Protein AF-A0A162KH73-F1 (afdb_monomer_lite)

Secondary structure (DSSP, 8-state):
-PPPHHHHHHHHHHHHHHHHHHHHH--BTB-HHHHHHHHHHHHHHHHHHHHHHHHHTTSTTGGG-HHHHHHHHHHHHHHHHHHHHHT---GGGSSGGGTGGGSSSPPPHHHHHHHHHHHHHHHHHHHHHHHHTT--HHHHHHHHHHHHHHHHHHHHHHHHS-HHHHTT-TTTSSS--SS--SHHHHHHHHHHHHHHHHHHHHHHHHHHHHHHHHHHHHHHHHHHTTS-----------------SHHHHHHHHHHHHHHHHHHHHHHHHHHHHTHHHHTSTTTGGGHHHHTHHHHHHHHHHHHHHS-GGG--HHHHHHHHHHHHS-TTTHHHHHHHHHH-HHHHHHHHHHHHHHHTT--

Organism: NCBI:txid1081108

Structure (mmCIF, N/CA/C/O backbone):
data_AF-A0A162KH73-F1
#
_entry.id   AF-A0A162KH73-F1
#
loop_
_atom_site.group_PDB
_atom_site.id
_atom_site.type_symbol
_atom_site.label_atom_id
_atom_site.label_alt_id
_atom_site.label_comp_id
_atom_site.label_asym_id
_atom_site.label_entity_id
_atom_site.label_seq_id
_atom_site.pdbx_PDB_ins_code
_atom_site.Cartn_x
_atom_site.Cartn_y
_atom_site.Cartn_z
_atom_site.occupancy
_atom_site.B_iso_or_equiv
_atom_site.auth_seq_id
_atom_site.auth_comp_id
_atom_site.auth_asym_id
_atom_site.auth_atom_id
_atom_site.pdbx_PDB_model_num
ATOM 1 N N . MET A 1 1 ? 21.980 16.153 -24.763 1.00 44.84 1 MET A N 1
ATOM 2 C CA . MET A 1 1 ? 21.538 14.759 -24.969 1.00 44.84 1 MET A CA 1
ATOM 3 C C . MET A 1 1 ? 20.047 14.748 -24.672 1.00 44.84 1 MET A C 1
ATOM 5 O O . MET A 1 1 ? 19.692 15.047 -23.542 1.00 44.84 1 MET A O 1
ATOM 9 N N . GLN A 1 2 ? 19.183 14.603 -25.681 1.00 50.09 2 GLN A N 1
ATOM 10 C CA . GLN A 1 2 ? 17.737 14.503 -25.444 1.00 50.09 2 GLN A CA 1
ATOM 11 C C . GLN A 1 2 ? 17.485 13.149 -24.772 1.00 50.09 2 GLN A C 1
ATOM 13 O O . GLN A 1 2 ? 17.837 12.123 -25.349 1.00 50.09 2 GLN A O 1
ATOM 18 N N . LEU A 1 3 ? 16.969 13.157 -23.539 1.00 57.84 3 LEU A N 1
ATOM 19 C CA . LEU A 1 3 ? 16.416 11.953 -22.912 1.00 57.84 3 LEU A CA 1
ATOM 20 C C . LEU A 1 3 ? 15.342 11.403 -23.855 1.00 57.84 3 LEU A C 1
ATOM 22 O O . LEU A 1 3 ? 14.548 12.181 -24.387 1.00 57.84 3 LEU A O 1
ATOM 26 N N . GLN A 1 4 ? 15.331 10.091 -24.083 1.00 76.56 4 GLN A N 1
ATOM 27 C CA . GLN A 1 4 ? 14.226 9.476 -24.817 1.00 76.56 4 GLN A CA 1
ATOM 28 C C . GLN A 1 4 ? 12.930 9.717 -24.030 1.00 76.56 4 GLN A C 1
ATOM 30 O O . GLN A 1 4 ? 12.947 9.687 -22.798 1.00 76.56 4 GLN A O 1
ATOM 35 N N . ASP A 1 5 ? 11.805 9.948 -24.714 1.00 76.56 5 ASP A N 1
ATOM 36 C CA . ASP A 1 5 ? 10.538 10.326 -24.064 1.00 76.56 5 ASP A CA 1
ATOM 37 C C . ASP A 1 5 ? 10.119 9.363 -22.939 1.00 76.56 5 ASP A C 1
ATOM 39 O O . ASP A 1 5 ? 9.535 9.794 -21.946 1.00 76.56 5 ASP A O 1
ATOM 43 N N . GLY A 1 6 ? 10.486 8.079 -23.042 1.00 76.31 6 GLY A N 1
ATOM 44 C CA . GLY A 1 6 ? 10.260 7.081 -21.994 1.00 76.31 6 GLY A CA 1
ATOM 45 C C . GLY A 1 6 ? 11.022 7.341 -20.692 1.00 76.31 6 GLY A C 1
ATOM 46 O O . GLY A 1 6 ? 10.451 7.187 -19.615 1.00 76.31 6 GLY A O 1
ATOM 47 N N . GLU A 1 7 ? 12.278 7.785 -20.759 1.00 79.38 7 GLU A N 1
ATOM 48 C CA . GLU A 1 7 ? 13.063 8.127 -19.567 1.00 79.38 7 GLU A CA 1
ATOM 49 C C . GLU A 1 7 ? 12.520 9.398 -18.907 1.00 79.38 7 GLU A C 1
ATOM 51 O O . GLU A 1 7 ? 12.395 9.457 -17.685 1.00 79.38 7 GLU A O 1
ATOM 56 N N . ALA A 1 8 ? 12.127 10.398 -19.702 1.00 80.62 8 ALA A N 1
ATOM 57 C CA . ALA A 1 8 ? 11.527 11.630 -19.190 1.00 80.62 8 ALA A CA 1
ATOM 58 C C . ALA A 1 8 ? 10.177 11.375 -18.495 1.00 80.62 8 ALA A C 1
ATOM 60 O O . ALA A 1 8 ? 9.900 11.948 -17.432 1.00 80.62 8 ALA A O 1
ATOM 61 N N . ALA A 1 9 ? 9.355 10.485 -19.062 1.00 81.00 9 ALA A N 1
ATOM 62 C CA . ALA A 1 9 ? 8.102 10.046 -18.457 1.00 81.00 9 ALA A CA 1
ATOM 63 C C . ALA A 1 9 ? 8.352 9.338 -17.114 1.00 81.00 9 ALA A C 1
ATOM 65 O O . ALA A 1 9 ? 7.721 9.680 -16.109 1.00 81.00 9 ALA A O 1
ATOM 66 N N . LEU A 1 10 ? 9.336 8.433 -17.087 1.00 78.56 10 LEU A N 1
ATOM 67 C CA . LEU A 1 10 ? 9.719 7.659 -15.909 1.00 78.56 10 LEU A CA 1
ATOM 68 C C . LEU A 1 10 ? 10.222 8.562 -14.779 1.00 78.56 10 LEU A C 1
ATOM 70 O O . LEU A 1 10 ? 9.771 8.451 -13.641 1.00 78.56 10 LEU A O 1
ATOM 74 N N . CYS A 1 11 ? 11.108 9.504 -15.100 1.00 80.94 11 CYS A N 1
ATOM 75 C CA . CYS A 1 11 ? 11.597 10.492 -14.143 1.00 80.94 11 CYS A CA 1
ATOM 76 C C . CYS A 1 11 ? 10.437 11.295 -13.548 1.00 80.94 11 CYS A C 1
ATOM 78 O O . CYS A 1 11 ? 10.332 11.433 -12.332 1.00 80.94 11 CYS A O 1
ATOM 80 N N . SER A 1 12 ? 9.532 11.786 -14.400 1.00 83.12 12 SER A N 1
ATOM 81 C CA . SER A 1 12 ? 8.411 12.624 -13.967 1.00 83.12 12 SER A CA 1
ATOM 82 C C . SER A 1 12 ? 7.498 11.893 -12.978 1.00 83.12 12 SER A C 1
ATOM 84 O O . SER A 1 12 ? 7.152 12.458 -11.942 1.00 83.12 12 SER A O 1
ATOM 86 N N . ILE A 1 13 ? 7.146 10.628 -13.239 1.00 84.38 13 ILE A N 1
ATOM 87 C CA . ILE A 1 13 ? 6.254 9.882 -12.339 1.00 84.38 13 ILE A CA 1
ATOM 88 C C . ILE A 1 13 ? 6.928 9.499 -11.016 1.00 84.38 13 ILE A C 1
ATOM 90 O O . ILE A 1 13 ? 6.285 9.539 -9.969 1.00 84.38 13 ILE A O 1
ATOM 94 N N . VAL A 1 14 ? 8.224 9.184 -11.030 1.00 79.75 14 VAL A N 1
ATOM 95 C CA . VAL A 1 14 ? 8.987 8.894 -9.803 1.00 79.75 14 VAL A CA 1
ATOM 96 C C . VAL A 1 14 ? 9.049 10.130 -8.914 1.00 79.75 14 VAL A C 1
ATOM 98 O O . VAL A 1 14 ? 8.807 10.039 -7.710 1.00 79.75 14 VAL A O 1
ATOM 101 N N . LEU A 1 15 ? 9.333 11.290 -9.506 1.00 81.19 15 LEU A N 1
ATOM 102 C CA . LEU A 1 15 ? 9.353 12.553 -8.777 1.00 81.19 15 LEU A CA 1
ATOM 103 C C . LEU A 1 15 ? 7.964 12.872 -8.205 1.00 81.19 15 LEU A C 1
ATOM 105 O O . LEU A 1 15 ? 7.873 13.285 -7.052 1.00 81.19 15 LEU A O 1
ATOM 109 N N . ALA A 1 16 ? 6.890 12.624 -8.967 1.00 81.94 16 ALA A N 1
ATOM 110 C CA . ALA A 1 16 ? 5.518 12.811 -8.490 1.00 81.94 16 ALA A CA 1
ATOM 111 C C . ALA A 1 16 ? 5.207 11.916 -7.279 1.00 81.94 16 ALA A C 1
ATOM 113 O O . ALA A 1 16 ? 4.639 12.380 -6.292 1.00 81.94 16 ALA A O 1
ATOM 114 N N . LEU A 1 17 ? 5.607 10.641 -7.327 1.00 78.75 17 LEU A N 1
ATOM 115 C CA . LEU A 1 17 ? 5.465 9.705 -6.207 1.00 78.75 17 LEU A CA 1
ATOM 116 C C . LEU A 1 17 ? 6.189 10.214 -4.954 1.00 78.75 17 LEU A C 1
ATOM 118 O O . LEU A 1 17 ? 5.603 10.218 -3.871 1.00 78.75 17 LEU A O 1
ATOM 122 N N . GLY A 1 18 ? 7.429 10.684 -5.107 1.00 76.19 18 GLY A N 1
ATOM 123 C CA . GLY A 1 18 ? 8.222 11.237 -4.009 1.00 76.19 18 GLY A CA 1
ATOM 124 C C . GLY A 1 18 ? 7.584 12.478 -3.379 1.00 76.19 18 GLY A C 1
ATOM 125 O O . GLY A 1 18 ? 7.353 12.503 -2.169 1.00 76.19 18 GLY A O 1
ATOM 126 N N . SER A 1 19 ? 7.237 13.483 -4.189 1.00 77.56 19 SER A N 1
ATOM 127 C CA . SER A 1 19 ? 6.653 14.737 -3.691 1.00 77.56 19 SER A CA 1
ATOM 128 C C . SER A 1 19 ? 5.250 14.544 -3.109 1.00 77.56 19 SER A C 1
ATOM 130 O O . SER A 1 19 ? 4.890 15.184 -2.118 1.00 77.56 19 SER A O 1
ATOM 132 N N . GLY A 1 20 ? 4.452 13.650 -3.703 1.00 76.69 20 GLY A N 1
ATOM 133 C CA . GLY A 1 20 ? 3.087 13.370 -3.257 1.00 76.69 20 GLY A CA 1
ATOM 134 C C . GLY A 1 20 ? 3.079 12.697 -1.896 1.00 76.69 20 GLY A C 1
ATOM 135 O O . GLY A 1 20 ? 2.292 13.056 -1.017 1.00 76.69 20 GLY A O 1
ATOM 136 N N . PHE A 1 21 ? 4.016 11.771 -1.704 1.00 72.88 21 PHE A N 1
ATOM 137 C CA . PHE A 1 21 ? 4.248 11.152 -0.416 1.00 72.88 21 PHE A CA 1
ATOM 138 C C . PHE A 1 21 ? 4.692 12.167 0.639 1.00 72.88 21 PHE A C 1
ATOM 140 O O . PHE A 1 21 ? 4.096 12.240 1.712 1.00 72.88 21 PHE A O 1
ATOM 147 N N . GLU A 1 22 ? 5.687 12.998 0.330 1.00 74.06 22 GLU A N 1
ATOM 148 C CA . GLU A 1 22 ? 6.184 13.998 1.275 1.00 74.06 22 GLU A CA 1
ATOM 149 C C . GLU A 1 22 ? 5.074 14.962 1.718 1.00 74.06 22 GLU A C 1
ATOM 151 O O . GLU A 1 22 ? 4.917 15.238 2.909 1.00 74.06 22 GLU A O 1
ATOM 156 N N . ALA A 1 23 ? 4.218 15.386 0.784 1.00 76.31 23 ALA A N 1
ATOM 157 C CA . ALA A 1 23 ? 3.054 16.213 1.084 1.00 76.31 23 ALA A CA 1
ATOM 158 C C . ALA A 1 23 ? 2.033 15.526 2.011 1.00 76.31 23 ALA A C 1
ATOM 160 O O . ALA A 1 23 ? 1.340 16.209 2.778 1.00 76.31 23 ALA A O 1
ATOM 161 N N . ALA A 1 24 ? 1.903 14.199 1.918 1.00 69.44 24 ALA A N 1
ATOM 162 C CA . ALA A 1 24 ? 1.014 13.392 2.752 1.00 69.44 24 ALA A CA 1
ATOM 163 C C . ALA A 1 24 ? 1.613 13.103 4.138 1.00 69.44 24 ALA A C 1
ATOM 165 O O . ALA A 1 24 ? 0.871 12.998 5.112 1.00 69.44 24 ALA A O 1
ATOM 166 N N . SER A 1 25 ? 2.941 13.012 4.239 1.00 65.31 25 SER A N 1
ATOM 167 C CA . SER A 1 25 ? 3.672 12.701 5.475 1.00 65.31 25 SER A CA 1
ATOM 168 C C . SER A 1 25 ? 4.184 13.919 6.248 1.00 65.31 25 SER A C 1
ATOM 170 O O . SER A 1 25 ? 4.808 13.751 7.297 1.00 65.31 25 SER A O 1
ATOM 172 N N . CYS A 1 26 ? 3.932 15.141 5.769 1.00 68.06 26 CYS A N 1
ATOM 173 C CA . CYS A 1 26 ? 4.295 16.368 6.476 1.00 68.06 26 CYS A CA 1
ATOM 174 C C . CYS A 1 26 ? 3.797 16.355 7.930 1.00 68.06 26 CYS A C 1
ATOM 176 O O . CYS A 1 26 ? 2.604 16.202 8.203 1.00 68.06 26 CYS A O 1
ATOM 178 N N . LYS A 1 27 ? 4.732 16.548 8.868 1.00 66.81 27 LYS A N 1
ATOM 179 C CA . LYS A 1 27 ? 4.443 16.622 10.304 1.00 66.81 27 LYS A CA 1
ATOM 180 C C . LYS A 1 27 ? 3.540 17.824 10.622 1.00 66.81 27 LYS A C 1
ATOM 182 O O . LYS A 1 27 ? 3.635 18.851 9.941 1.00 66.81 27 LYS A O 1
ATOM 187 N N . PRO A 1 28 ? 2.732 17.756 11.697 1.00 48.84 28 PRO A N 1
ATOM 188 C CA . PRO A 1 28 ? 2.064 18.938 12.234 1.00 48.84 28 PRO A CA 1
ATOM 189 C C . PRO A 1 28 ? 3.124 19.990 12.600 1.00 48.84 28 PRO A C 1
ATOM 191 O O . PRO A 1 28 ? 3.936 19.770 13.495 1.00 48.84 28 PRO A O 1
ATOM 194 N N . GLY A 1 29 ? 3.165 21.096 11.850 1.00 66.62 29 GLY A N 1
ATOM 195 C CA . GLY A 1 29 ? 4.168 22.161 11.989 1.00 66.62 29 GLY A CA 1
ATOM 196 C C . GLY A 1 29 ? 4.771 22.655 10.669 1.00 66.62 29 GLY A C 1
ATOM 197 O O . GLY A 1 29 ? 5.284 23.769 10.631 1.00 66.62 29 GLY A O 1
ATOM 198 N N . VAL A 1 30 ? 4.670 21.878 9.582 1.00 73.00 30 VAL A N 1
ATOM 199 C CA . VAL A 1 30 ? 5.022 22.355 8.230 1.00 73.00 30 VAL A CA 1
ATOM 200 C C . VAL A 1 30 ? 4.042 23.450 7.810 1.00 73.00 30 VAL A C 1
ATOM 202 O O . VAL A 1 30 ? 2.839 23.351 8.081 1.00 73.00 30 VAL A O 1
ATOM 205 N N . SER A 1 31 ? 4.536 24.509 7.164 1.00 81.44 31 SER A N 1
ATOM 206 C CA . SER A 1 31 ? 3.663 25.607 6.762 1.00 81.44 31 SER A CA 1
ATOM 207 C C . SER A 1 31 ? 2.626 25.112 5.749 1.00 81.44 31 SER A C 1
ATOM 209 O O . SER A 1 31 ? 2.918 24.337 4.835 1.00 81.44 31 SER A O 1
ATOM 211 N N . SER A 1 32 ? 1.383 25.588 5.868 1.00 83.50 32 SER A N 1
ATOM 212 C CA . SER A 1 32 ? 0.328 25.228 4.907 1.00 83.50 32 SER A CA 1
ATOM 213 C C . SER A 1 32 ? 0.690 25.590 3.455 1.00 83.50 32 SER A C 1
ATOM 215 O O . SER A 1 32 ? 0.137 25.010 2.522 1.00 83.50 32 SER A O 1
ATOM 217 N N . ALA A 1 33 ? 1.627 26.525 3.259 1.00 84.62 33 ALA A N 1
ATOM 218 C CA . ALA A 1 33 ? 2.147 26.927 1.959 1.00 84.62 33 ALA A CA 1
ATOM 219 C C . ALA A 1 33 ? 3.080 25.869 1.345 1.00 84.62 33 ALA A C 1
ATOM 221 O O . ALA A 1 33 ? 2.877 25.500 0.190 1.00 84.62 33 ALA A O 1
ATOM 222 N N . GLU A 1 34 ? 4.035 25.329 2.106 1.00 80.31 34 GLU A N 1
ATOM 223 C CA . GLU A 1 34 ? 4.943 24.265 1.639 1.00 80.31 34 GLU A CA 1
ATOM 224 C C . GLU A 1 34 ? 4.167 23.002 1.261 1.00 80.31 34 GLU A C 1
ATOM 226 O O . GLU A 1 34 ? 4.365 22.440 0.185 1.00 80.31 34 GLU A O 1
ATOM 231 N N . GLN A 1 35 ? 3.188 22.609 2.082 1.00 78.75 35 GLN A N 1
ATOM 232 C CA . GLN A 1 35 ? 2.348 21.453 1.771 1.00 78.75 35 GLN A CA 1
ATOM 233 C C . GLN A 1 35 ? 1.526 21.662 0.486 1.00 78.75 35 GLN A C 1
ATOM 235 O O . GLN A 1 35 ? 1.317 20.724 -0.286 1.00 78.75 35 GLN A O 1
ATOM 240 N N . ARG A 1 36 ? 1.046 22.888 0.228 1.00 82.00 36 ARG A N 1
ATOM 241 C CA . ARG A 1 36 ? 0.364 23.227 -1.034 1.00 82.00 36 ARG A CA 1
ATOM 242 C C . ARG A 1 36 ? 1.324 23.175 -2.218 1.00 82.00 36 ARG A C 1
ATOM 244 O O . ARG A 1 36 ? 0.933 22.668 -3.266 1.00 82.00 36 ARG A O 1
ATOM 251 N N . LEU A 1 37 ? 2.554 23.659 -2.052 1.00 84.50 37 LEU A N 1
ATOM 252 C CA . LEU A 1 37 ? 3.571 23.638 -3.100 1.00 84.50 37 LEU A CA 1
ATOM 253 C C . LEU A 1 37 ? 3.922 22.201 -3.504 1.00 84.50 37 LEU A C 1
ATOM 255 O O . LEU A 1 37 ? 3.855 21.881 -4.688 1.00 84.50 37 LEU A O 1
ATOM 259 N N . LEU A 1 38 ? 4.177 21.317 -2.533 1.00 80.19 38 LEU A N 1
ATOM 260 C CA . LEU A 1 38 ? 4.459 19.901 -2.798 1.00 80.19 38 LEU A CA 1
ATOM 261 C C . LEU A 1 38 ? 3.289 19.205 -3.511 1.00 80.19 38 LEU A C 1
ATOM 263 O O . LEU A 1 38 ? 3.498 18.434 -4.450 1.00 80.19 38 LEU A O 1
ATOM 267 N N . LYS A 1 39 ? 2.039 19.514 -3.137 1.00 82.06 39 LYS A N 1
ATOM 268 C CA . LYS A 1 39 ? 0.848 19.000 -3.840 1.00 82.06 39 LYS A CA 1
ATOM 269 C C . LYS A 1 39 ? 0.778 19.483 -5.288 1.00 82.06 39 LYS A C 1
ATOM 271 O O . LYS A 1 39 ? 0.516 18.682 -6.182 1.00 82.06 39 LYS A O 1
ATOM 276 N N . LEU A 1 40 ? 1.017 20.770 -5.536 1.00 83.50 40 LEU A N 1
ATOM 277 C CA . LEU A 1 40 ? 1.014 21.327 -6.893 1.00 83.50 40 LEU A CA 1
ATOM 278 C C . LEU A 1 40 ? 2.134 20.733 -7.751 1.00 83.50 40 LEU A C 1
ATOM 280 O O . LEU A 1 40 ? 1.888 20.362 -8.897 1.00 83.50 40 LEU A O 1
ATOM 284 N N . GLN A 1 41 ? 3.332 20.586 -7.184 1.00 85.81 41 GLN A N 1
ATOM 285 C CA . GLN A 1 41 ? 4.469 19.951 -7.845 1.00 85.81 41 GLN A CA 1
ATOM 286 C C . GLN A 1 41 ? 4.153 18.500 -8.220 1.00 85.81 41 GLN A C 1
ATOM 288 O O . GLN A 1 41 ? 4.370 18.103 -9.362 1.00 85.81 41 GLN A O 1
ATOM 293 N N . THR A 1 42 ? 3.555 17.745 -7.297 1.00 83.94 42 THR A N 1
ATOM 294 C CA . THR A 1 42 ? 3.096 16.369 -7.533 1.00 83.94 42 THR A CA 1
ATOM 295 C C . THR A 1 42 ? 2.139 16.289 -8.717 1.00 83.94 42 THR A C 1
ATOM 297 O O . THR A 1 42 ? 2.339 15.491 -9.629 1.00 83.94 42 THR A O 1
ATOM 300 N N . ILE A 1 43 ? 1.111 17.144 -8.727 1.00 86.31 43 ILE A N 1
ATOM 301 C CA . ILE A 1 43 ? 0.109 17.183 -9.796 1.00 86.31 43 ILE A CA 1
ATOM 302 C C . ILE A 1 43 ? 0.770 17.525 -11.135 1.00 86.31 43 ILE A C 1
ATOM 304 O O . ILE A 1 43 ? 0.499 16.872 -12.140 1.00 86.31 43 ILE A O 1
ATOM 308 N N . TRP A 1 44 ? 1.653 18.523 -11.161 1.00 89.69 44 TRP A N 1
ATOM 309 C CA . TRP A 1 44 ? 2.348 18.927 -12.380 1.00 89.69 44 TRP A CA 1
ATOM 310 C C . TRP A 1 44 ? 3.240 17.811 -12.942 1.00 89.69 44 TRP A C 1
ATOM 312 O O . TRP A 1 44 ? 3.164 17.509 -14.133 1.00 89.69 44 TRP A O 1
ATOM 322 N N . LEU A 1 45 ? 4.031 17.155 -12.088 1.00 87.94 45 LEU A N 1
ATOM 323 C CA . LEU A 1 45 ? 4.886 16.026 -12.466 1.00 87.94 45 LEU A CA 1
ATOM 324 C C . LEU A 1 45 ? 4.066 14.834 -12.975 1.00 87.94 45 LEU A C 1
ATOM 326 O O . LEU A 1 45 ? 4.422 14.222 -13.983 1.00 87.94 45 LEU A O 1
ATOM 330 N N . TYR A 1 46 ? 2.932 14.555 -12.332 1.00 89.00 46 TYR A N 1
ATOM 331 C CA . TYR A 1 46 ? 1.986 13.540 -12.779 1.00 89.00 46 TYR A CA 1
ATOM 332 C C . TYR A 1 46 ? 1.452 13.847 -14.186 1.00 89.00 46 TYR A C 1
ATOM 334 O O . TYR A 1 46 ? 1.587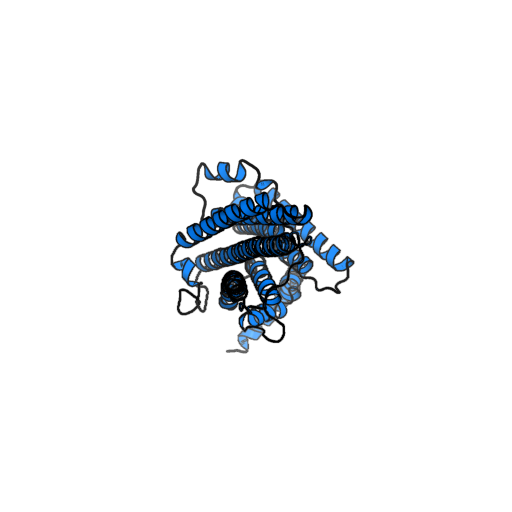 13.029 -15.096 1.00 89.00 46 TYR A O 1
ATOM 342 N N . TYR A 1 47 ? 0.923 15.057 -14.407 1.00 90.69 47 TYR A N 1
ATOM 343 C CA . TYR A 1 47 ? 0.447 15.484 -15.728 1.00 90.69 47 TYR A CA 1
ATOM 344 C C . TYR A 1 47 ? 1.543 15.416 -16.791 1.00 90.69 47 TYR A C 1
ATOM 346 O O . TYR A 1 47 ? 1.272 15.022 -17.926 1.00 90.69 47 TYR A O 1
ATOM 354 N N . ARG A 1 48 ? 2.780 15.766 -16.430 1.00 90.38 48 ARG A N 1
ATOM 355 C CA . ARG A 1 48 ? 3.933 15.670 -17.325 1.00 90.38 48 ARG A CA 1
ATOM 356 C C . ARG A 1 48 ? 4.219 14.223 -17.730 1.00 90.38 48 ARG A C 1
ATOM 358 O O . ARG A 1 48 ? 4.412 13.967 -18.917 1.00 90.38 48 ARG A O 1
ATOM 365 N N . ALA A 1 49 ? 4.180 13.274 -16.793 1.00 89.31 49 ALA A N 1
ATOM 366 C CA . ALA A 1 49 ? 4.338 11.851 -17.100 1.00 89.31 49 ALA A CA 1
ATOM 367 C C . ALA A 1 49 ? 3.249 11.350 -18.065 1.00 89.31 49 ALA A C 1
ATOM 369 O O . ALA A 1 49 ? 3.562 10.724 -19.078 1.00 89.31 49 ALA A O 1
ATOM 370 N N . ILE A 1 50 ? 1.980 11.694 -17.809 1.00 91.19 50 ILE A N 1
ATOM 371 C CA . ILE A 1 50 ? 0.852 11.352 -18.692 1.00 91.19 50 ILE A CA 1
ATOM 372 C C . ILE A 1 50 ? 1.017 11.971 -20.083 1.00 91.19 50 ILE A C 1
ATOM 374 O O . ILE A 1 50 ? 0.719 11.330 -21.091 1.00 91.19 50 ILE A O 1
ATOM 378 N N . TRP A 1 51 ? 1.508 13.209 -20.162 1.00 92.19 51 TRP A N 1
ATOM 379 C CA . TRP A 1 51 ? 1.764 13.872 -21.436 1.00 92.19 51 TRP A CA 1
ATOM 380 C C . TRP A 1 51 ? 2.822 13.128 -22.261 1.00 92.19 51 TRP A C 1
ATOM 382 O O . TRP A 1 51 ? 2.586 12.870 -23.441 1.00 92.19 51 TRP A O 1
ATOM 392 N N . HIS A 1 52 ? 3.930 12.708 -21.640 1.00 88.12 52 HIS A N 1
ATOM 393 C CA . HIS A 1 52 ? 4.954 11.906 -22.317 1.00 88.12 52 HIS A CA 1
ATOM 394 C C . HIS A 1 52 ? 4.422 10.528 -22.746 1.00 88.12 52 HIS A C 1
ATOM 396 O O . HIS A 1 52 ? 4.689 10.100 -23.866 1.00 88.12 52 HIS A O 1
ATOM 402 N N . LEU A 1 53 ? 3.608 9.862 -21.915 1.00 88.62 53 LEU A N 1
ATOM 403 C CA . LEU A 1 53 ? 2.941 8.608 -22.293 1.00 88.62 53 LEU A CA 1
ATOM 404 C C . LEU A 1 53 ? 2.022 8.792 -23.509 1.00 88.62 53 LEU A C 1
ATOM 406 O O . LEU A 1 53 ? 2.047 7.985 -24.438 1.00 88.62 53 LEU A O 1
ATOM 410 N N . LYS A 1 54 ? 1.232 9.871 -23.529 1.00 92.38 54 LYS A N 1
ATOM 411 C CA . LYS A 1 54 ? 0.354 10.209 -24.656 1.00 92.38 54 LYS A CA 1
ATOM 412 C C . LYS A 1 54 ? 1.148 10.451 -25.937 1.00 92.38 54 LYS A C 1
ATOM 414 O O . LYS A 1 54 ? 0.685 10.065 -27.009 1.00 92.38 54 LYS A O 1
ATOM 419 N N . ASP A 1 55 ? 2.289 11.128 -25.849 1.00 89.81 55 ASP A N 1
ATOM 420 C CA . ASP A 1 55 ? 3.112 11.403 -27.024 1.00 89.81 55 ASP A CA 1
ATOM 421 C C . ASP A 1 55 ? 3.785 10.130 -27.550 1.00 89.81 55 ASP A C 1
ATOM 423 O O . ASP A 1 55 ? 3.665 9.820 -28.736 1.00 89.81 55 ASP A O 1
ATOM 427 N N . ALA A 1 56 ? 4.347 9.315 -26.654 1.00 88.12 56 ALA A N 1
ATOM 428 C CA . ALA A 1 56 ? 4.910 8.012 -26.992 1.00 88.12 56 ALA A CA 1
ATOM 429 C C . ALA A 1 56 ? 3.879 7.066 -27.628 1.00 88.12 56 ALA A C 1
ATOM 431 O O . ALA A 1 56 ? 4.210 6.334 -28.559 1.00 88.12 56 ALA A O 1
ATOM 432 N N . ALA A 1 57 ? 2.613 7.122 -27.200 1.00 87.44 57 ALA A N 1
ATOM 433 C CA . ALA A 1 57 ? 1.538 6.313 -27.771 1.00 87.44 57 ALA A CA 1
ATOM 434 C C . ALA A 1 57 ? 1.232 6.619 -29.248 1.00 87.44 57 ALA A C 1
ATOM 436 O O . ALA A 1 57 ? 0.643 5.785 -29.933 1.00 87.44 57 ALA A O 1
ATOM 437 N N . LYS A 1 58 ? 1.657 7.776 -29.774 1.00 91.06 58 LYS A N 1
ATOM 438 C CA . LYS A 1 58 ? 1.550 8.088 -31.212 1.00 91.06 58 LYS A CA 1
ATOM 439 C C . LYS A 1 58 ? 2.562 7.310 -32.060 1.00 91.06 58 LYS A C 1
ATOM 441 O O . LYS A 1 58 ? 2.407 7.243 -33.277 1.00 91.06 58 LYS A O 1
ATOM 446 N N . SER A 1 59 ? 3.580 6.732 -31.427 1.00 90.38 59 SER A N 1
ATOM 447 C CA . SER A 1 59 ? 4.707 6.063 -32.069 1.00 90.38 59 SER A CA 1
ATOM 448 C C . SER A 1 59 ? 4.738 4.582 -31.670 1.00 90.38 59 SER A C 1
ATOM 450 O O . SER A 1 59 ? 5.219 4.252 -30.587 1.00 90.38 59 SER A O 1
ATOM 452 N N . PRO A 1 60 ? 4.300 3.647 -32.537 1.00 86.25 60 PRO A N 1
ATOM 453 C CA . PRO A 1 60 ? 4.187 2.225 -32.187 1.00 86.25 60 PRO A CA 1
ATOM 454 C C . PRO A 1 60 ? 5.487 1.580 -31.686 1.00 86.25 60 PRO A C 1
ATOM 456 O O . PRO A 1 60 ? 5.450 0.700 -30.833 1.00 86.25 60 PRO A O 1
ATOM 459 N N . HIS A 1 61 ? 6.642 2.039 -32.178 1.00 85.00 61 HIS A N 1
ATOM 460 C CA . HIS A 1 61 ? 7.953 1.554 -31.737 1.00 85.00 61 HIS A CA 1
ATOM 461 C C . HIS A 1 61 ? 8.315 2.012 -30.312 1.00 85.00 61 HIS A C 1
ATOM 463 O O . HIS A 1 61 ? 9.033 1.308 -29.610 1.00 85.00 61 HIS A O 1
ATOM 469 N N . MET A 1 62 ? 7.798 3.161 -29.862 1.00 79.44 62 MET A N 1
ATOM 470 C CA . MET A 1 62 ? 8.051 3.697 -28.519 1.00 79.44 62 MET A CA 1
ATOM 471 C C . MET A 1 62 ? 7.227 2.986 -27.447 1.00 79.44 62 MET A C 1
ATOM 473 O O . MET A 1 62 ? 7.657 2.910 -26.301 1.00 79.44 62 MET A O 1
ATOM 477 N N . LEU A 1 63 ? 6.073 2.419 -27.811 1.00 78.62 63 LEU A N 1
ATOM 478 C CA . LEU A 1 63 ? 5.235 1.637 -26.894 1.00 78.62 63 LEU A CA 1
ATOM 479 C C . LEU A 1 63 ? 5.930 0.372 -26.373 1.00 78.62 63 LEU A C 1
ATOM 481 O O . LEU A 1 63 ? 5.552 -0.140 -25.324 1.00 78.62 63 LEU A O 1
ATOM 485 N N . GLN A 1 64 ? 6.946 -0.114 -27.088 1.00 80.56 64 GLN A N 1
ATOM 486 C CA . GLN A 1 64 ? 7.758 -1.260 -26.680 1.00 80.56 64 GLN A CA 1
ATOM 487 C C . GLN A 1 64 ? 8.981 -0.856 -25.844 1.00 80.56 64 GLN A C 1
ATOM 489 O O . GLN A 1 64 ? 9.739 -1.722 -25.425 1.00 80.56 64 GLN A O 1
ATOM 494 N N . SER A 1 65 ? 9.194 0.443 -25.601 1.00 82.94 65 SER A N 1
ATOM 495 C CA . SER A 1 65 ? 10.275 0.902 -24.732 1.00 82.94 65 SER A CA 1
ATOM 496 C C . SER A 1 65 ? 9.984 0.524 -23.280 1.00 82.94 65 SER A C 1
ATOM 498 O O . SER A 1 65 ? 8.931 0.879 -22.738 1.00 82.94 65 SER A O 1
ATOM 500 N N . ASP A 1 66 ? 10.957 -0.109 -22.623 1.00 75.88 66 ASP A N 1
ATOM 501 C CA . ASP A 1 66 ? 10.891 -0.463 -21.200 1.00 75.88 66 ASP A CA 1
ATOM 502 C C . ASP A 1 66 ? 10.541 0.746 -20.318 1.00 75.88 66 ASP A C 1
ATOM 504 O O . ASP A 1 66 ? 9.786 0.620 -19.354 1.00 75.88 66 ASP A O 1
ATOM 508 N N . GLY A 1 67 ? 11.010 1.947 -20.685 1.00 77.50 67 GLY A N 1
ATOM 509 C CA . GLY A 1 67 ? 10.705 3.187 -19.967 1.00 77.50 67 GLY A CA 1
ATOM 510 C C . GLY A 1 67 ? 9.218 3.555 -19.998 1.00 77.50 67 GLY A C 1
ATOM 511 O O . GLY A 1 67 ? 8.663 3.973 -18.981 1.00 77.50 67 GLY A O 1
ATOM 512 N N . ILE A 1 68 ? 8.537 3.351 -21.130 1.00 80.19 68 ILE A N 1
ATOM 513 C CA . ILE A 1 68 ? 7.098 3.624 -21.271 1.00 80.19 68 ILE A CA 1
ATOM 514 C C . ILE A 1 68 ? 6.271 2.594 -20.504 1.00 80.19 68 ILE A C 1
ATOM 516 O O . ILE A 1 68 ? 5.322 2.965 -19.805 1.00 80.19 68 ILE A O 1
ATOM 520 N N . LEU A 1 69 ? 6.657 1.318 -20.565 1.00 76.75 69 LEU A N 1
ATOM 521 C CA . LEU A 1 69 ? 5.997 0.266 -19.797 1.00 76.75 69 LEU A CA 1
ATOM 522 C C . LEU A 1 69 ? 6.159 0.502 -18.288 1.00 76.75 69 LEU A C 1
ATOM 524 O O . LEU A 1 69 ? 5.165 0.497 -17.557 1.00 76.75 69 LEU A O 1
ATOM 528 N N . ALA A 1 70 ? 7.382 0.789 -17.831 1.00 75.31 70 ALA A N 1
ATOM 529 C CA . ALA A 1 70 ? 7.678 1.111 -16.438 1.00 75.31 70 ALA A CA 1
ATOM 530 C C . ALA A 1 70 ? 6.894 2.341 -15.963 1.00 75.31 70 ALA A C 1
ATOM 532 O O . ALA A 1 70 ? 6.250 2.293 -14.914 1.00 75.31 70 ALA A O 1
ATOM 533 N N . THR A 1 71 ? 6.867 3.412 -16.762 1.00 80.81 71 THR A N 1
ATOM 534 C CA . THR A 1 71 ? 6.094 4.623 -16.449 1.00 80.81 71 THR A CA 1
ATOM 535 C C . THR A 1 71 ? 4.608 4.316 -16.329 1.00 80.81 71 THR A C 1
ATOM 537 O O . THR A 1 71 ? 3.985 4.712 -15.350 1.00 80.81 71 THR A O 1
ATOM 540 N N . THR A 1 72 ? 4.035 3.576 -17.280 1.00 82.75 72 THR A N 1
ATOM 541 C CA . THR A 1 72 ? 2.614 3.197 -17.251 1.00 82.75 72 THR A CA 1
ATOM 542 C C . THR A 1 72 ? 2.288 2.416 -15.981 1.00 82.75 72 THR A C 1
ATOM 544 O O . THR A 1 72 ? 1.286 2.683 -15.316 1.00 82.75 72 THR A O 1
ATOM 547 N N . LYS A 1 73 ? 3.164 1.482 -15.586 1.00 77.81 73 LYS A N 1
ATOM 548 C CA . LYS A 1 73 ? 2.990 0.737 -14.339 1.00 77.81 73 LYS A CA 1
ATOM 549 C C . LYS A 1 73 ? 3.128 1.640 -13.107 1.00 77.81 73 LYS A C 1
ATOM 551 O O . LYS A 1 73 ? 2.337 1.478 -12.187 1.00 77.81 73 LYS A O 1
ATOM 556 N N . LEU A 1 74 ? 4.065 2.587 -13.075 1.00 79.12 74 LEU A N 1
ATOM 557 C CA . LEU A 1 74 ? 4.216 3.529 -11.957 1.00 79.12 74 LEU A CA 1
ATOM 558 C C . LEU A 1 74 ? 3.061 4.526 -11.854 1.00 79.12 74 LEU A C 1
ATOM 560 O O . LEU A 1 74 ? 2.672 4.869 -10.743 1.00 79.12 74 LEU A O 1
ATOM 564 N N . VAL A 1 75 ? 2.481 4.947 -12.978 1.00 84.31 75 VAL A N 1
ATOM 565 C CA . VAL A 1 75 ? 1.251 5.752 -13.013 1.00 84.31 75 VAL A CA 1
ATOM 566 C C . VAL A 1 75 ? 0.107 4.976 -12.370 1.00 84.31 75 VAL A C 1
ATOM 568 O O . VAL A 1 75 ? -0.512 5.479 -11.439 1.00 84.31 75 VAL A O 1
ATOM 571 N N . GLN A 1 76 ? -0.109 3.724 -12.785 1.00 82.12 76 GLN A N 1
ATOM 572 C CA . GLN A 1 76 ? -1.135 2.853 -12.204 1.00 82.12 76 GLN A CA 1
ATOM 573 C C . GLN A 1 76 ? -0.938 2.671 -10.689 1.00 82.12 76 GLN A C 1
ATOM 575 O O . GLN A 1 76 ? -1.899 2.688 -9.918 1.00 82.12 76 GLN A O 1
ATOM 580 N N . ILE A 1 77 ? 0.315 2.524 -10.248 1.00 77.00 77 ILE A N 1
ATOM 581 C CA . ILE A 1 77 ? 0.666 2.422 -8.827 1.00 77.00 77 ILE A CA 1
ATOM 582 C C . ILE A 1 77 ? 0.359 3.732 -8.106 1.00 77.00 77 ILE A C 1
ATOM 584 O O . ILE A 1 77 ? -0.336 3.709 -7.097 1.00 77.00 77 ILE A O 1
ATOM 588 N N . TYR A 1 78 ? 0.835 4.867 -8.625 1.00 81.00 78 TYR A N 1
ATOM 589 C CA . TYR A 1 78 ? 0.581 6.191 -8.060 1.00 81.00 78 TYR A CA 1
ATOM 590 C C . TYR A 1 78 ? -0.916 6.449 -7.898 1.00 81.00 78 TYR A C 1
ATOM 592 O O . TYR A 1 78 ? -1.349 6.909 -6.844 1.00 81.00 78 TYR A O 1
ATOM 600 N N . GLU A 1 79 ? -1.709 6.123 -8.915 1.00 83.00 79 GLU A N 1
ATOM 601 C CA . GLU A 1 79 ? -3.161 6.242 -8.889 1.00 83.00 79 GLU A CA 1
ATOM 602 C C . GLU A 1 79 ? -3.770 5.356 -7.800 1.00 83.00 79 GLU A C 1
ATOM 604 O O . GLU A 1 79 ? -4.458 5.866 -6.917 1.00 83.00 79 GLU A O 1
ATOM 609 N N . THR A 1 80 ? -3.445 4.061 -7.788 1.00 77.88 80 THR A N 1
ATOM 610 C CA . THR A 1 80 ? -3.942 3.110 -6.778 1.00 77.88 80 THR A CA 1
ATOM 611 C C . THR A 1 80 ? -3.610 3.594 -5.364 1.00 77.88 80 THR A C 1
ATOM 613 O O . THR A 1 80 ? -4.480 3.722 -4.505 1.00 77.88 80 THR A O 1
ATOM 616 N N . VAL A 1 81 ? -2.360 3.975 -5.131 1.00 75.75 81 VAL A N 1
ATOM 617 C CA . VAL A 1 81 ? -1.870 4.503 -3.855 1.00 75.75 81 VAL A CA 1
ATOM 618 C C . VAL A 1 81 ? -2.600 5.786 -3.459 1.00 75.75 81 VAL A C 1
ATOM 620 O O . VAL A 1 81 ? -3.081 5.913 -2.333 1.00 75.75 81 VAL A O 1
ATOM 623 N N . SER A 1 82 ? -2.713 6.739 -4.382 1.00 76.81 82 SER A N 1
ATOM 624 C CA . SER A 1 82 ? -3.383 8.015 -4.131 1.00 76.81 82 SER A CA 1
ATOM 625 C C . SER A 1 82 ? -4.850 7.799 -3.778 1.00 76.81 82 SER A C 1
ATOM 627 O O . SER A 1 82 ? -5.369 8.449 -2.873 1.00 76.81 82 SER A O 1
ATOM 629 N N . THR A 1 83 ? -5.517 6.847 -4.433 1.00 81.00 83 THR A N 1
ATOM 630 C CA . THR A 1 83 ? -6.906 6.506 -4.114 1.00 81.00 83 THR A CA 1
ATOM 631 C C . THR A 1 83 ? -7.064 5.879 -2.736 1.00 81.00 83 THR A C 1
ATOM 633 O O . THR A 1 83 ? -8.044 6.187 -2.062 1.00 81.00 83 THR A O 1
ATOM 636 N N . ILE A 1 84 ? -6.090 5.092 -2.268 1.00 78.31 84 ILE A N 1
ATOM 637 C CA . ILE A 1 84 ? -6.062 4.568 -0.894 1.00 78.31 84 ILE A CA 1
ATOM 638 C C . ILE A 1 84 ? -5.942 5.716 0.113 1.00 78.31 84 ILE A C 1
ATOM 640 O O . ILE A 1 84 ? -6.729 5.789 1.057 1.00 78.31 84 ILE A O 1
ATOM 644 N N . PHE A 1 85 ? -5.008 6.648 -0.101 1.00 74.31 85 PHE A N 1
ATOM 645 C CA . PHE A 1 85 ? -4.792 7.764 0.825 1.00 74.31 85 PHE A CA 1
ATOM 646 C C . PHE A 1 85 ? -5.950 8.764 0.846 1.00 74.31 85 PHE A C 1
ATOM 648 O O . PHE A 1 85 ? -6.380 9.194 1.915 1.00 74.31 85 PHE A O 1
ATOM 655 N N . VAL A 1 86 ? -6.473 9.131 -0.325 1.00 76.00 86 VAL A N 1
ATOM 656 C CA . VAL A 1 86 ? -7.571 10.104 -0.447 1.00 76.00 86 VAL A CA 1
ATOM 657 C C . VAL A 1 86 ? -8.935 9.440 -0.209 1.00 76.00 86 VAL A C 1
ATOM 659 O O . VAL A 1 86 ? -9.914 10.127 0.072 1.00 76.00 86 VAL A O 1
ATOM 662 N N . ARG A 1 87 ? -9.005 8.102 -0.258 1.00 76.31 87 ARG A N 1
ATOM 663 C CA . ARG A 1 87 ? -10.234 7.295 -0.152 1.00 76.31 87 ARG A CA 1
ATOM 664 C C . ARG A 1 87 ? -11.284 7.690 -1.195 1.00 76.31 87 ARG A C 1
ATOM 666 O O . ARG A 1 87 ? -12.484 7.722 -0.919 1.00 76.31 87 ARG A O 1
ATOM 673 N N . THR A 1 88 ? -10.818 7.981 -2.408 1.00 76.06 88 THR A N 1
ATOM 674 C CA . THR A 1 88 ? -11.659 8.354 -3.552 1.00 76.06 88 THR A CA 1
ATOM 675 C C . THR A 1 88 ? -11.540 7.294 -4.629 1.00 76.06 88 THR A C 1
ATOM 677 O O . THR A 1 88 ? -10.439 6.915 -5.005 1.00 76.06 88 THR A O 1
ATOM 680 N N . THR A 1 89 ? -12.673 6.827 -5.146 1.00 67.00 89 THR A N 1
ATOM 681 C CA . THR A 1 89 ? -12.704 5.903 -6.282 1.00 67.00 89 THR A CA 1
ATOM 682 C C . THR A 1 89 ? -12.352 6.648 -7.568 1.00 67.00 89 THR A C 1
ATOM 684 O O . THR A 1 89 ? -12.884 7.728 -7.826 1.00 67.00 89 THR A O 1
ATOM 687 N N . LEU A 1 90 ? -11.463 6.079 -8.383 1.00 65.69 90 LEU A N 1
ATOM 688 C CA . LEU A 1 90 ? -11.263 6.546 -9.756 1.00 65.69 90 LEU A CA 1
ATOM 689 C C . LEU A 1 90 ? -12.431 6.080 -10.622 1.00 65.69 90 LEU A C 1
ATOM 691 O O . LEU A 1 90 ? -12.833 4.920 -10.535 1.00 65.69 90 LEU A O 1
ATOM 695 N N . SER A 1 91 ? -12.917 6.956 -11.501 1.00 63.28 91 SER A N 1
ATOM 696 C CA . SER A 1 91 ? -13.959 6.634 -12.489 1.00 63.28 91 SER A CA 1
ATOM 697 C C . SER A 1 91 ? -13.554 5.505 -13.442 1.00 63.28 91 SER A C 1
ATOM 699 O O . SER A 1 91 ? -14.415 4.842 -14.001 1.00 63.28 91 SER A O 1
ATOM 701 N N . ILE A 1 92 ? -12.252 5.230 -13.580 1.00 60.84 92 ILE A N 1
ATOM 702 C CA . ILE A 1 92 ? -11.714 4.114 -14.376 1.00 60.84 92 ILE A CA 1
ATOM 703 C C . ILE A 1 92 ? -12.173 2.745 -13.831 1.00 60.84 92 ILE A C 1
ATOM 705 O O . ILE A 1 92 ? -12.225 1.775 -14.580 1.00 60.84 92 ILE A O 1
ATOM 709 N N . ASN A 1 93 ? -12.556 2.650 -12.552 1.00 58.31 93 ASN A N 1
ATOM 710 C CA . ASN A 1 93 ? -13.080 1.408 -11.970 1.00 58.31 93 ASN A CA 1
ATOM 711 C C . ASN A 1 93 ? -14.573 1.173 -12.214 1.00 58.31 93 ASN A C 1
ATOM 713 O O . ASN A 1 93 ? -15.059 0.072 -11.955 1.00 58.31 93 ASN A O 1
ATOM 717 N N . GLU A 1 94 ? -15.304 2.180 -12.681 1.00 62.69 94 GLU A N 1
ATOM 718 C CA . GLU A 1 94 ? -16.728 2.065 -12.967 1.00 62.69 94 GLU A CA 1
ATOM 719 C C . GLU A 1 94 ? -16.890 1.721 -14.454 1.00 62.69 94 GLU A C 1
ATOM 721 O O . GLU A 1 94 ? -16.878 2.592 -15.321 1.00 62.69 94 GLU A O 1
ATOM 726 N N . GLY A 1 95 ? -16.997 0.423 -14.759 1.00 66.62 95 GLY A N 1
ATOM 727 C CA . GLY A 1 95 ? -17.420 -0.059 -16.074 1.00 66.62 95 GLY A CA 1
ATOM 728 C C . GLY A 1 95 ? -16.514 -1.105 -16.719 1.00 66.62 95 GLY A C 1
ATOM 729 O O . GLY A 1 95 ? -15.785 -1.853 -16.066 1.00 66.62 95 GLY A O 1
ATOM 730 N N . ASP A 1 96 ? -16.593 -1.139 -18.043 1.00 76.81 96 ASP A N 1
ATOM 731 C CA . ASP A 1 96 ? -16.051 -2.171 -18.926 1.00 76.81 96 ASP A CA 1
ATOM 732 C C . ASP A 1 96 ? -14.524 -2.350 -18.852 1.00 76.81 96 ASP A C 1
ATOM 734 O O . ASP A 1 96 ? -13.991 -3.369 -19.282 1.00 76.81 96 ASP A O 1
ATOM 738 N N . TRP A 1 97 ? -13.787 -1.414 -18.255 1.00 75.19 97 TRP A N 1
ATOM 739 C CA . TRP A 1 97 ? -12.323 -1.471 -18.142 1.00 75.19 97 TRP A CA 1
ATOM 740 C C . TRP A 1 97 ? -11.806 -2.652 -17.309 1.00 75.19 97 TRP A C 1
ATOM 742 O O . TRP A 1 97 ? -10.688 -3.119 -17.528 1.00 75.19 97 TRP A O 1
ATOM 752 N N . ARG A 1 98 ? -12.621 -3.189 -16.393 1.00 77.56 98 ARG A N 1
ATOM 753 C CA . ARG A 1 98 ? -12.280 -4.393 -15.613 1.00 77.56 98 ARG A CA 1
ATOM 754 C C . ARG A 1 98 ? -12.470 -5.698 -16.379 1.00 77.56 98 ARG A C 1
ATOM 756 O O . ARG A 1 98 ? -12.012 -6.738 -15.900 1.00 77.56 98 ARG A O 1
ATOM 763 N N . THR A 1 99 ? -13.152 -5.672 -17.522 1.00 82.75 99 THR A N 1
ATOM 764 C CA . THR A 1 99 ? -13.588 -6.877 -18.245 1.00 82.75 99 THR A CA 1
ATOM 765 C C . THR A 1 99 ? -13.127 -6.881 -19.699 1.00 82.75 99 THR A C 1
ATOM 767 O O . THR A 1 99 ? -12.582 -7.883 -20.147 1.00 82.75 99 THR A O 1
ATOM 770 N N . VAL A 1 100 ? -13.271 -5.769 -20.422 1.00 85.50 100 VAL A N 1
ATOM 771 C CA . VAL A 1 100 ? -12.993 -5.649 -21.862 1.00 85.50 100 VAL A CA 1
ATOM 772 C C . VAL A 1 100 ? -11.539 -5.941 -22.233 1.00 85.50 100 VAL A C 1
ATOM 774 O O . VAL A 1 100 ? -11.342 -6.750 -23.140 1.00 85.50 100 VAL A O 1
ATOM 777 N N . PRO A 1 101 ? -10.511 -5.398 -21.547 1.00 82.56 101 PRO A N 1
ATOM 778 C CA . PRO A 1 101 ? -9.121 -5.713 -21.890 1.00 82.56 101 PRO A CA 1
ATOM 779 C C . PRO A 1 101 ? -8.786 -7.203 -21.737 1.00 82.56 101 PRO A C 1
ATOM 781 O O . PRO A 1 101 ? -7.895 -7.717 -22.404 1.00 82.56 101 PRO A O 1
ATOM 784 N N . TRP A 1 102 ? -9.533 -7.905 -20.885 1.00 88.50 102 TRP A N 1
ATOM 785 C CA . TRP A 1 102 ? -9.262 -9.279 -20.466 1.00 88.50 102 TRP A CA 1
ATOM 786 C C . TRP A 1 102 ? -10.129 -10.309 -21.194 1.00 88.50 102 TRP A C 1
ATOM 788 O O . TRP A 1 102 ? -10.095 -11.490 -20.866 1.00 88.50 102 TRP A O 1
ATOM 798 N N . GLN A 1 103 ? -10.905 -9.887 -22.198 1.00 89.06 103 GLN A N 1
ATOM 799 C CA . GLN A 1 103 ? -11.673 -10.813 -23.038 1.00 89.06 103 GLN A CA 1
ATOM 800 C C . GLN A 1 103 ? -10.765 -11.717 -23.882 1.00 89.06 103 GLN A C 1
ATOM 802 O O . GLN A 1 103 ? -11.161 -12.822 -24.244 1.00 89.06 103 GLN A O 1
ATOM 807 N N . PHE A 1 104 ? -9.548 -11.254 -24.184 1.00 89.81 104 PHE A N 1
ATOM 808 C CA . PHE A 1 104 ? -8.602 -11.944 -25.066 1.00 89.81 104 PHE A CA 1
ATOM 809 C C . PHE A 1 104 ? -7.369 -12.494 -24.337 1.00 89.81 104 PHE A C 1
ATOM 811 O O . PHE A 1 104 ? -6.618 -13.275 -24.917 1.00 89.81 104 PHE A O 1
ATOM 818 N N . SER A 1 105 ? -7.155 -12.110 -23.078 1.00 90.06 105 SER A N 1
ATOM 819 C CA . SER A 1 105 ? -6.018 -12.541 -22.262 1.00 90.06 105 SER A CA 1
ATOM 820 C C . SER A 1 105 ? -6.428 -12.696 -20.803 1.00 90.06 105 SER A C 1
ATOM 822 O O . SER A 1 105 ? -7.144 -11.852 -20.264 1.00 90.06 105 SER A O 1
ATOM 824 N N . SER A 1 106 ? -5.935 -13.745 -20.143 1.00 91.62 106 SER A N 1
ATOM 825 C CA . SER A 1 106 ? -6.102 -13.908 -18.697 1.00 91.62 106 SER A CA 1
ATOM 826 C C . SER A 1 106 ? -5.441 -12.756 -17.944 1.00 91.62 106 SER A C 1
ATOM 828 O O . SER A 1 106 ? -4.375 -12.291 -18.343 1.00 91.62 106 SER A O 1
ATOM 830 N N . LYS A 1 107 ? -6.055 -12.325 -16.838 1.00 91.81 107 LYS A N 1
ATOM 831 C CA . LYS A 1 107 ? -5.449 -11.348 -15.928 1.00 91.81 107 LYS A CA 1
ATOM 832 C C . LYS A 1 107 ? -4.181 -11.925 -15.313 1.00 91.81 107 LYS A C 1
ATOM 834 O O . LYS A 1 107 ? -4.203 -13.055 -14.822 1.00 91.81 107 LYS A O 1
ATOM 839 N N . ASP A 1 108 ? -3.117 -11.132 -15.277 1.00 91.19 108 ASP A N 1
ATOM 840 C CA . ASP A 1 108 ? -1.933 -11.498 -14.512 1.00 91.19 108 ASP A CA 1
ATOM 841 C C . ASP A 1 108 ? -2.222 -11.364 -13.008 1.00 91.19 108 ASP A C 1
ATOM 843 O O . ASP A 1 108 ? -3.088 -10.573 -12.608 1.00 91.19 108 ASP A O 1
ATOM 847 N N . PRO A 1 109 ? -1.463 -12.050 -12.130 1.00 92.94 109 PRO A N 1
ATOM 848 C CA . PRO A 1 109 ? -1.611 -11.895 -10.684 1.00 92.94 109 PRO A CA 1
ATOM 849 C C . PRO A 1 109 ? -1.573 -10.426 -10.241 1.00 92.94 109 PRO A C 1
ATOM 851 O O . PRO A 1 109 ? -2.3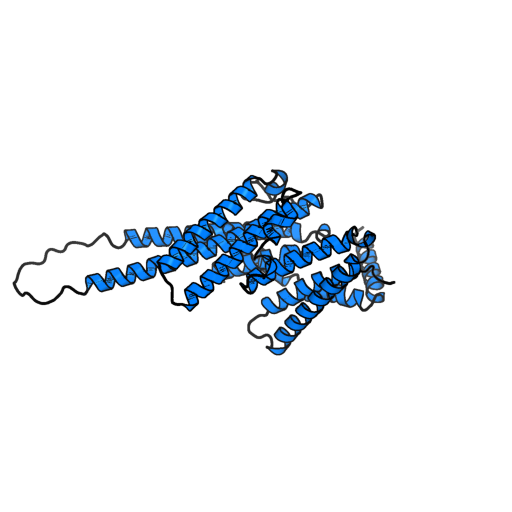30 -10.017 -9.365 1.00 92.94 109 PRO A O 1
ATOM 854 N N . LYS A 1 110 ? -0.749 -9.596 -10.887 1.00 90.56 110 LYS A N 1
ATOM 855 C CA . LYS A 1 110 ? -0.710 -8.154 -10.625 1.00 90.56 110 LYS A CA 1
ATOM 856 C C . LYS A 1 110 ? -2.065 -7.472 -10.854 1.00 90.56 110 LYS A C 1
ATOM 858 O O . LYS A 1 110 ? -2.470 -6.638 -10.043 1.00 90.56 110 LYS A O 1
ATOM 863 N N . ASP A 1 111 ? -2.720 -7.766 -11.970 1.00 89.06 111 ASP A N 1
ATOM 864 C CA . ASP A 1 111 ? -3.964 -7.098 -12.353 1.00 89.06 111 ASP A CA 1
ATOM 865 C C . ASP A 1 111 ? -5.094 -7.508 -11.405 1.00 89.06 111 ASP A C 1
ATOM 867 O O . ASP A 1 111 ? -5.830 -6.649 -10.924 1.00 89.06 111 ASP A O 1
ATOM 871 N N . ILE A 1 112 ? -5.140 -8.790 -11.020 1.00 93.25 112 ILE A N 1
ATOM 872 C CA . ILE A 1 112 ? -6.087 -9.299 -10.015 1.00 93.25 112 ILE A CA 1
ATOM 873 C C . ILE A 1 112 ? -5.892 -8.583 -8.671 1.00 93.25 112 ILE A C 1
ATOM 875 O O . ILE A 1 112 ? -6.859 -8.099 -8.086 1.00 93.25 112 ILE A O 1
ATOM 879 N N . LEU A 1 113 ? -4.649 -8.455 -8.189 1.00 92.94 113 LEU A N 1
ATOM 880 C CA . LEU A 1 113 ? -4.373 -7.744 -6.936 1.00 92.94 113 LEU A CA 1
ATOM 881 C C . LEU A 1 113 ? -4.778 -6.268 -7.018 1.00 92.94 113 LEU A C 1
ATOM 883 O O . LEU A 1 113 ? -5.279 -5.702 -6.049 1.00 92.94 113 LEU A O 1
ATOM 887 N N . THR A 1 114 ? -4.576 -5.645 -8.178 1.00 88.38 114 THR A N 1
ATOM 888 C CA . THR A 1 114 ? -4.951 -4.247 -8.401 1.00 88.38 114 THR A CA 1
ATOM 889 C C . THR A 1 114 ? -6.470 -4.067 -8.347 1.00 88.38 114 THR A C 1
ATOM 891 O O . THR A 1 114 ? -6.947 -3.119 -7.726 1.00 88.38 114 THR A O 1
ATOM 894 N N . ASP A 1 115 ? -7.249 -4.984 -8.924 1.00 89.94 115 ASP A N 1
ATOM 895 C CA . ASP A 1 115 ? -8.715 -4.964 -8.818 1.00 89.94 115 ASP A CA 1
ATOM 896 C C . ASP A 1 115 ? -9.186 -5.085 -7.362 1.00 89.94 115 ASP A C 1
ATOM 898 O O . ASP A 1 115 ? -10.054 -4.319 -6.929 1.00 89.94 115 ASP A O 1
ATOM 902 N N . ILE A 1 116 ? -8.559 -5.980 -6.592 1.00 93.25 116 ILE A N 1
ATOM 903 C CA . ILE A 1 116 ? -8.845 -6.169 -5.165 1.00 93.25 116 ILE A CA 1
ATOM 904 C C . ILE A 1 116 ? -8.511 -4.901 -4.362 1.00 93.25 116 ILE A C 1
ATOM 906 O O . ILE A 1 116 ? -9.315 -4.452 -3.546 1.00 93.25 116 ILE A O 1
ATOM 910 N N . LEU A 1 117 ? -7.358 -4.268 -4.609 1.00 90.56 117 LEU A N 1
ATOM 911 C CA . LEU A 1 117 ? -6.986 -3.004 -3.955 1.00 90.56 117 LEU A CA 1
ATOM 912 C C . LEU A 1 117 ? -8.025 -1.905 -4.209 1.00 90.56 117 LEU A C 1
ATOM 914 O O . LEU A 1 117 ? -8.373 -1.152 -3.300 1.00 90.56 117 LEU A O 1
ATOM 918 N N . HIS A 1 118 ? -8.572 -1.831 -5.419 1.00 87.94 118 HIS A N 1
ATOM 919 C CA . HIS A 1 118 ? -9.639 -0.885 -5.724 1.00 87.94 118 HIS A CA 1
ATOM 920 C C . HIS A 1 118 ? -10.951 -1.192 -4.986 1.00 87.94 118 HIS A C 1
ATOM 922 O O . HIS A 1 118 ? -11.661 -0.265 -4.587 1.00 87.94 118 HIS A O 1
ATOM 928 N N . GLU A 1 119 ? -11.277 -2.466 -4.764 1.00 91.31 119 GLU A N 1
ATOM 929 C CA . GLU A 1 119 ? -12.422 -2.852 -3.929 1.00 91.31 119 GLU A CA 1
ATOM 930 C C . GLU A 1 119 ? -12.229 -2.419 -2.473 1.00 91.31 119 GLU A C 1
ATOM 932 O O . GLU A 1 119 ? -13.151 -1.857 -1.876 1.00 91.31 119 GLU A O 1
ATOM 937 N N . ILE A 1 120 ? -11.011 -2.547 -1.934 1.00 92.44 120 ILE A N 1
ATOM 938 C CA . ILE A 1 120 ? -10.652 -2.022 -0.606 1.00 92.44 120 ILE A CA 1
ATOM 939 C C . ILE A 1 120 ? -10.867 -0.506 -0.543 1.00 92.44 120 ILE A C 1
ATOM 941 O O . ILE A 1 120 ? -11.460 -0.005 0.411 1.00 92.44 120 ILE A O 1
ATOM 945 N N . VAL A 1 121 ? -10.456 0.248 -1.567 1.00 89.38 121 VAL A N 1
ATOM 946 C CA . VAL A 1 121 ? -10.706 1.701 -1.627 1.00 89.38 121 VAL A CA 1
ATOM 947 C C . VAL A 1 121 ? -12.205 2.013 -1.604 1.00 89.38 121 VAL A C 1
ATOM 949 O O . VAL A 1 121 ? -12.638 2.922 -0.890 1.00 89.38 121 VAL A O 1
ATOM 952 N N . SER A 1 122 ? -13.011 1.259 -2.355 1.00 90.00 122 SER A N 1
ATOM 953 C CA . SER A 1 122 ? -14.471 1.408 -2.357 1.00 90.00 122 SER A CA 1
ATOM 954 C C . SER A 1 122 ? -15.081 1.126 -0.978 1.00 90.00 122 SER A C 1
ATOM 956 O O . SER A 1 122 ? -15.956 1.870 -0.519 1.00 90.00 122 SER A O 1
ATOM 958 N N . LEU A 1 123 ? -14.593 0.097 -0.275 1.00 92.31 123 LEU A N 1
ATOM 959 C CA . LEU A 1 123 ? -14.981 -0.197 1.108 1.00 92.31 123 LEU A CA 1
ATOM 960 C C . LEU A 1 123 ? -14.618 0.953 2.054 1.00 92.31 123 LEU A C 1
ATOM 962 O O . LEU A 1 123 ? -15.483 1.438 2.780 1.00 92.31 123 LEU A O 1
ATOM 966 N N . LEU A 1 124 ? -13.384 1.462 1.996 1.00 90.75 124 LEU A N 1
ATOM 967 C CA . LEU A 1 124 ? -12.928 2.584 2.826 1.00 90.75 124 LEU A CA 1
ATOM 968 C C . LEU A 1 124 ? -13.748 3.862 2.591 1.00 90.75 124 LEU A C 1
ATOM 970 O O . LEU A 1 124 ? -14.061 4.594 3.535 1.00 90.75 124 LEU A O 1
ATOM 974 N N . LYS A 1 125 ? -14.130 4.135 1.338 1.00 90.12 125 LYS A N 1
ATOM 975 C CA . LYS A 1 125 ? -15.003 5.263 0.985 1.00 90.12 125 LYS A CA 1
ATOM 976 C C . LYS A 1 125 ? -16.391 5.110 1.609 1.00 90.12 125 LYS A C 1
ATOM 978 O O . LYS A 1 125 ? -16.902 6.062 2.200 1.00 90.12 125 LYS A O 1
ATOM 983 N N . ARG A 1 126 ? -16.994 3.922 1.519 1.00 92.12 126 ARG A N 1
ATOM 984 C CA . ARG A 1 126 ? -18.311 3.644 2.113 1.00 92.12 126 ARG A CA 1
ATOM 985 C C . ARG A 1 126 ? -18.273 3.630 3.638 1.00 92.12 126 ARG A C 1
ATOM 987 O O . ARG A 1 126 ? -19.182 4.172 4.258 1.00 92.12 126 ARG A O 1
ATOM 994 N N . LEU A 1 127 ? -17.192 3.140 4.244 1.00 90.94 127 LEU A N 1
ATOM 995 C CA . LEU A 1 127 ? -16.947 3.254 5.683 1.00 90.94 127 LEU A CA 1
ATOM 996 C C . LEU A 1 127 ? -16.943 4.724 6.131 1.00 90.94 127 LEU A C 1
ATOM 998 O O . LEU A 1 127 ? -17.595 5.079 7.113 1.00 90.94 127 LEU A O 1
ATOM 1002 N N . ASN A 1 128 ? -16.249 5.600 5.398 1.00 89.56 128 ASN A N 1
ATOM 1003 C CA . ASN A 1 128 ? -16.249 7.035 5.688 1.00 89.56 128 ASN A CA 1
ATOM 1004 C C . ASN A 1 128 ? -17.655 7.644 5.589 1.00 89.56 128 ASN A C 1
ATOM 1006 O O . ASN A 1 128 ? -18.040 8.437 6.447 1.00 89.56 128 ASN A O 1
ATOM 1010 N N . GLN A 1 129 ? -18.423 7.278 4.559 1.00 90.75 129 GLN A N 1
ATOM 1011 C CA . GLN A 1 129 ? -19.803 7.742 4.384 1.00 90.75 129 GLN A CA 1
ATOM 1012 C C . GLN A 1 129 ? -20.707 7.259 5.522 1.00 90.75 129 GLN A C 1
ATOM 1014 O O . GLN A 1 129 ? -21.481 8.044 6.065 1.00 90.75 129 GLN A O 1
ATOM 1019 N N . LEU A 1 130 ? -20.573 5.992 5.922 1.00 91.31 130 LEU A N 1
ATOM 1020 C CA . LEU A 1 130 ? -21.301 5.414 7.047 1.00 91.31 130 LEU A CA 1
ATOM 1021 C C . LEU A 1 130 ? -20.995 6.165 8.348 1.00 91.31 130 LEU A C 1
ATOM 1023 O O . LEU A 1 130 ? -21.916 6.497 9.094 1.00 91.31 130 LEU A O 1
ATOM 1027 N N . ARG A 1 131 ? -19.716 6.486 8.587 1.00 88.25 131 ARG A N 1
ATOM 1028 C CA . ARG A 1 131 ? -19.273 7.281 9.741 1.00 88.25 131 ARG A CA 1
ATOM 1029 C C . ARG A 1 131 ? -19.861 8.692 9.715 1.00 88.25 131 ARG A C 1
ATOM 1031 O O . ARG A 1 131 ? -20.362 9.155 10.733 1.00 88.25 131 ARG A O 1
ATOM 1038 N N . ALA A 1 132 ? -19.841 9.354 8.559 1.00 89.38 132 ALA A N 1
ATOM 1039 C CA . ALA A 1 132 ? -20.403 10.694 8.396 1.00 89.38 132 ALA A CA 1
ATOM 1040 C C . ALA A 1 132 ? -21.931 10.729 8.590 1.00 89.38 132 ALA A C 1
ATOM 1042 O O . ALA A 1 132 ? -22.464 11.720 9.076 1.00 89.38 132 ALA A O 1
ATOM 1043 N N . ALA A 1 133 ? -22.630 9.643 8.250 1.00 90.94 133 ALA A N 1
ATOM 1044 C CA . ALA A 1 133 ? -24.078 9.513 8.397 1.00 90.94 133 ALA A CA 1
ATOM 1045 C C . ALA A 1 133 ? -24.538 9.070 9.805 1.00 90.94 133 ALA A C 1
ATOM 1047 O O . ALA A 1 133 ? -25.722 8.804 9.993 1.00 90.94 133 ALA A O 1
ATOM 1048 N N . GLY A 1 134 ? -23.633 8.946 10.785 1.00 86.44 134 GLY A N 1
ATOM 1049 C CA . GLY A 1 134 ? -23.971 8.530 12.158 1.00 86.44 134 GLY A CA 1
ATOM 1050 C C . GLY A 1 134 ? -24.127 7.014 12.368 1.00 86.44 134 GLY A C 1
ATOM 1051 O O . GLY A 1 134 ? -24.484 6.573 13.461 1.00 86.44 134 GLY A O 1
ATOM 1052 N N . GLY A 1 135 ? -23.812 6.205 11.351 1.00 82.56 135 GLY A N 1
ATOM 1053 C CA . GLY A 1 135 ? -23.779 4.743 11.417 1.00 82.56 135 GLY A CA 1
ATOM 1054 C C . GLY A 1 135 ? -25.154 4.060 11.460 1.00 82.56 135 GLY A C 1
ATOM 1055 O O . GLY A 1 135 ? -25.859 4.129 12.464 1.00 82.56 135 GLY A O 1
ATOM 1056 N N . SER A 1 136 ? -25.479 3.301 10.409 1.00 89.94 136 SER A N 1
ATOM 1057 C CA . SER A 1 136 ? -26.549 2.285 10.385 1.00 89.94 136 SER A CA 1
ATOM 1058 C C . SER A 1 136 ? -25.948 0.905 10.657 1.00 89.94 136 SER A C 1
ATOM 1060 O O . SER A 1 136 ? -24.826 0.636 10.224 1.00 89.94 136 SER A O 1
ATOM 1062 N N . VAL A 1 137 ? -26.672 0.070 11.407 1.00 88.25 137 VAL A N 1
ATOM 1063 C CA . VAL A 1 137 ? -26.243 -1.301 11.732 1.00 88.25 137 VAL A CA 1
ATOM 1064 C C . VAL A 1 137 ? -26.326 -2.171 10.480 1.00 88.25 137 VAL A C 1
ATOM 1066 O O . VAL A 1 137 ? -25.359 -2.822 10.120 1.00 88.25 137 VAL A O 1
ATOM 1069 N N . GLU A 1 138 ? -27.412 -2.056 9.724 1.00 90.50 138 GLU A N 1
ATOM 1070 C CA . GLU A 1 138 ? -27.645 -2.819 8.496 1.00 90.50 138 GLU A CA 1
ATOM 1071 C C . GLU A 1 138 ? -26.538 -2.562 7.464 1.00 90.50 138 GLU A C 1
ATOM 1073 O O . GLU A 1 138 ? -25.901 -3.487 6.970 1.00 90.50 138 GLU A O 1
ATOM 1078 N N . LYS A 1 139 ? -26.218 -1.284 7.213 1.00 92.31 139 LYS A N 1
ATOM 1079 C CA . LYS A 1 139 ? -25.133 -0.901 6.292 1.00 92.31 139 LYS A CA 1
ATOM 1080 C C . LYS A 1 139 ? -23.751 -1.330 6.779 1.00 92.31 139 LYS A C 1
ATOM 1082 O O . LYS A 1 139 ? -22.820 -1.427 5.984 1.00 92.31 139 LYS A O 1
ATOM 1087 N N . ARG A 1 140 ? -23.576 -1.502 8.087 1.00 90.94 140 ARG A N 1
ATOM 1088 C CA . ARG A 1 140 ? -22.318 -1.971 8.667 1.00 90.94 140 ARG A CA 1
ATOM 1089 C C . ARG A 1 140 ? -22.152 -3.464 8.440 1.00 90.94 140 ARG A C 1
ATOM 1091 O O . ARG A 1 140 ? -21.080 -3.867 8.003 1.00 90.94 140 ARG A O 1
ATOM 1098 N N . ASP A 1 141 ? -23.196 -4.242 8.698 1.00 92.75 141 ASP A N 1
ATOM 1099 C CA . ASP A 1 141 ? -23.186 -5.690 8.498 1.00 92.75 141 ASP A CA 1
ATOM 1100 C C . ASP A 1 141 ? -22.979 -6.025 7.018 1.00 92.75 141 ASP A C 1
ATOM 1102 O O . ASP A 1 141 ? -22.161 -6.881 6.684 1.00 92.75 141 ASP A O 1
ATOM 1106 N N . GLU A 1 142 ? -23.617 -5.269 6.117 1.00 94.75 142 GLU A N 1
ATOM 1107 C CA . GLU A 1 142 ? -23.340 -5.325 4.677 1.00 94.75 142 GLU A CA 1
ATOM 1108 C C . GLU A 1 142 ? -21.847 -5.096 4.380 1.00 94.75 142 GLU A C 1
ATOM 1110 O O . GLU A 1 142 ? -21.213 -5.912 3.708 1.00 94.75 142 GLU A O 1
ATOM 1115 N N . LEU A 1 143 ? -21.246 -4.034 4.934 1.00 95.00 143 LEU A N 1
ATOM 1116 C CA . LEU A 1 143 ? -19.820 -3.748 4.739 1.00 95.00 143 LEU A CA 1
ATOM 1117 C C . LEU A 1 143 ? -18.896 -4.815 5.340 1.00 95.00 143 LEU A C 1
ATOM 1119 O O . LEU A 1 143 ? -17.837 -5.067 4.766 1.00 95.00 143 LEU A O 1
ATOM 1123 N N . LEU A 1 144 ? -19.266 -5.445 6.457 1.00 94.69 144 LEU A N 1
ATOM 1124 C CA . LEU A 1 144 ? -18.507 -6.551 7.051 1.00 94.69 144 LEU A CA 1
ATOM 1125 C C . LEU A 1 144 ? -18.516 -7.785 6.147 1.00 94.69 144 LEU A C 1
ATOM 1127 O O . LEU A 1 144 ? -17.463 -8.376 5.902 1.00 94.69 144 LEU A O 1
ATOM 1131 N N . VAL A 1 145 ? -19.682 -8.145 5.603 1.00 95.81 145 VAL A N 1
ATOM 1132 C CA . VAL A 1 145 ? -19.811 -9.257 4.649 1.00 95.81 145 VAL A CA 1
ATOM 1133 C C . VAL A 1 145 ? -18.960 -8.997 3.408 1.00 95.81 145 VAL A C 1
ATOM 1135 O O . VAL A 1 145 ? -18.236 -9.886 2.948 1.00 95.81 145 VAL A O 1
ATOM 1138 N N . GLU A 1 146 ? -18.992 -7.773 2.885 1.00 95.88 146 GLU A N 1
ATOM 1139 C CA . GLU A 1 146 ? -18.162 -7.395 1.746 1.00 95.88 146 GLU A CA 1
ATOM 1140 C C . GLU A 1 146 ? -16.664 -7.410 2.077 1.00 95.88 146 GLU A C 1
ATOM 1142 O O . GLU A 1 146 ? -15.872 -7.946 1.300 1.00 95.88 146 GLU A O 1
ATOM 1147 N N . ALA A 1 147 ? -16.263 -6.891 3.242 1.00 95.94 147 ALA A N 1
ATOM 1148 C CA . ALA A 1 147 ? -14.872 -6.916 3.684 1.00 95.94 147 ALA A CA 1
ATOM 1149 C C . ALA A 1 147 ? -14.344 -8.353 3.830 1.00 95.94 147 ALA A C 1
ATOM 1151 O O . ALA A 1 147 ? -13.233 -8.656 3.389 1.00 95.94 147 ALA A O 1
ATOM 1152 N N . ALA A 1 148 ? -15.162 -9.265 4.363 1.00 95.81 148 ALA A N 1
ATOM 1153 C CA . ALA A 1 148 ? -14.845 -10.689 4.425 1.00 95.81 148 ALA A CA 1
ATOM 1154 C C . ALA A 1 148 ? -14.710 -11.316 3.024 1.00 95.81 148 ALA A C 1
ATOM 1156 O O . ALA A 1 148 ? -13.838 -12.161 2.802 1.00 95.81 148 ALA A O 1
ATOM 1157 N N . GLY A 1 149 ? -15.536 -10.889 2.064 1.00 97.31 149 GLY A N 1
ATOM 1158 C CA . GLY A 1 149 ? -15.423 -11.278 0.657 1.00 97.31 149 GLY A CA 1
ATOM 1159 C C . GLY A 1 149 ? -14.086 -10.863 0.039 1.00 97.31 149 GLY A C 1
ATOM 1160 O O . GLY A 1 149 ? -13.381 -11.703 -0.524 1.00 97.31 149 GLY A O 1
ATOM 1161 N N . VAL A 1 150 ? -13.698 -9.601 0.221 1.00 96.75 150 VAL A N 1
ATOM 1162 C CA . VAL A 1 150 ? -12.419 -9.051 -0.258 1.00 96.75 150 VAL A CA 1
ATOM 1163 C C . VAL A 1 150 ? -11.226 -9.744 0.411 1.00 96.75 150 VAL A C 1
ATOM 1165 O O . VAL A 1 150 ? -10.267 -10.118 -0.265 1.00 96.75 150 VAL A O 1
ATOM 1168 N N . LYS A 1 151 ? -11.297 -10.007 1.722 1.00 96.69 151 LYS A N 1
ATOM 1169 C CA . LYS A 1 151 ? -10.267 -10.766 2.450 1.00 96.69 151 LYS A CA 1
ATOM 1170 C C . LYS A 1 151 ? -10.104 -12.184 1.901 1.00 96.69 151 LYS A C 1
ATOM 1172 O O . LYS A 1 151 ? -8.979 -12.640 1.703 1.00 96.69 151 LYS A O 1
ATOM 1177 N N . ARG A 1 152 ? -11.207 -12.872 1.593 1.00 97.62 152 ARG A N 1
ATOM 1178 C CA . ARG A 1 152 ? -11.163 -14.195 0.953 1.00 97.62 152 ARG A CA 1
ATOM 1179 C C . ARG A 1 152 ? -10.515 -14.127 -0.431 1.00 97.62 152 ARG A C 1
ATOM 1181 O O . ARG A 1 152 ? -9.703 -14.988 -0.754 1.00 97.62 152 ARG A O 1
ATOM 1188 N N . ALA A 1 153 ? -10.832 -13.106 -1.228 1.00 97.50 153 ALA A N 1
ATOM 1189 C CA . ALA A 1 153 ? -10.215 -12.904 -2.538 1.00 97.50 153 ALA A CA 1
ATOM 1190 C C . ALA A 1 153 ? -8.692 -12.697 -2.433 1.00 97.50 153 ALA A C 1
ATOM 1192 O O . ALA A 1 153 ? -7.945 -13.317 -3.187 1.00 97.50 153 ALA A O 1
ATOM 1193 N N . LEU A 1 154 ? -8.222 -11.911 -1.454 1.00 97.06 154 LEU A N 1
ATOM 1194 C CA . LEU A 1 154 ? -6.791 -11.756 -1.155 1.00 97.06 154 LEU A CA 1
ATOM 1195 C C . LEU A 1 154 ? -6.126 -13.090 -0.802 1.00 97.06 154 LEU A C 1
ATOM 1197 O O . LEU A 1 154 ? -5.051 -13.401 -1.312 1.00 97.06 154 LEU A O 1
ATOM 1201 N N . GLN A 1 155 ? -6.758 -13.887 0.060 1.00 96.31 155 GLN A N 1
ATOM 1202 C CA . GLN A 1 155 ? -6.219 -15.181 0.480 1.00 96.31 155 GLN A CA 1
ATOM 1203 C C . GLN A 1 155 ? -6.114 -16.166 -0.688 1.00 96.31 155 GLN A C 1
ATOM 1205 O O . GLN A 1 155 ? -5.093 -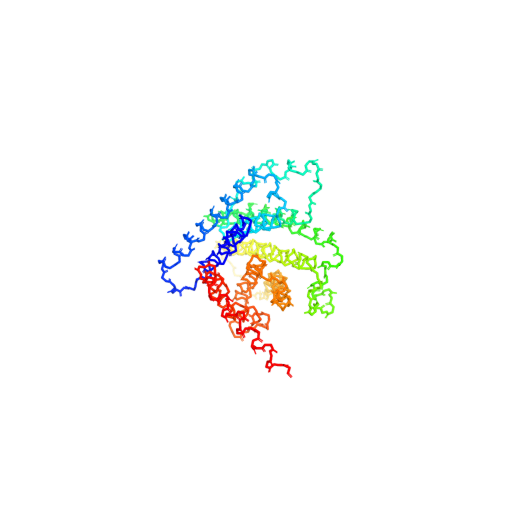16.840 -0.824 1.00 96.31 155 GLN A O 1
ATOM 1210 N N . LEU A 1 156 ? -7.142 -16.234 -1.540 1.00 96.88 156 LEU A N 1
ATOM 1211 C CA . LEU A 1 156 ? -7.121 -17.051 -2.757 1.00 96.88 156 LEU A CA 1
ATOM 1212 C C . LEU A 1 156 ? -5.999 -16.599 -3.693 1.00 96.88 156 LEU A C 1
ATOM 1214 O O . LEU A 1 156 ? -5.161 -17.408 -4.078 1.00 96.88 156 LEU A O 1
ATOM 1218 N N . TRP A 1 157 ? -5.906 -15.294 -3.946 1.00 96.94 157 TRP A N 1
ATOM 1219 C CA . TRP A 1 157 ? -4.842 -14.717 -4.762 1.00 96.94 157 TRP A CA 1
ATOM 1220 C C . TRP A 1 157 ? -3.440 -15.083 -4.252 1.00 96.94 157 TRP A C 1
ATOM 1222 O O . TRP A 1 157 ? -2.584 -15.505 -5.028 1.00 96.94 157 TRP A O 1
ATOM 1232 N N . PHE A 1 158 ? -3.198 -14.975 -2.942 1.00 96.06 158 PHE A N 1
ATOM 1233 C CA . PHE A 1 158 ? -1.904 -15.332 -2.358 1.00 96.06 158 PHE A CA 1
ATOM 1234 C C . PHE A 1 158 ? -1.646 -16.840 -2.412 1.00 96.06 158 PHE A C 1
ATOM 1236 O O . PHE A 1 158 ? -0.507 -17.275 -2.590 1.00 96.06 158 PHE A O 1
ATOM 1243 N N . SER A 1 159 ? -2.695 -17.654 -2.291 1.00 95.69 159 SER A N 1
ATOM 1244 C CA . SER A 1 159 ? -2.602 -19.113 -2.393 1.00 95.69 159 SER A CA 1
ATOM 1245 C C . SER A 1 159 ? -2.188 -19.548 -3.798 1.00 95.69 159 SER A C 1
ATOM 1247 O O . SER A 1 159 ? -1.340 -20.435 -3.915 1.00 95.69 159 SER A O 1
ATOM 1249 N N . ASP A 1 160 ? -2.675 -18.854 -4.825 1.00 96.31 160 ASP A N 1
ATOM 1250 C CA . ASP A 1 160 ? -2.383 -19.118 -6.238 1.00 96.31 160 ASP A CA 1
ATOM 1251 C C . ASP A 1 160 ? -0.998 -18.619 -6.687 1.00 96.31 160 ASP A C 1
ATOM 1253 O O . ASP A 1 160 ? -0.517 -18.991 -7.760 1.00 96.31 160 ASP A O 1
ATOM 1257 N N . LEU A 1 161 ? -0.310 -17.805 -5.874 1.00 94.25 161 LEU A N 1
ATOM 1258 C CA . LEU A 1 161 ? 1.043 -17.361 -6.202 1.00 94.25 161 LEU A CA 1
ATOM 1259 C C . LEU A 1 161 ? 2.058 -18.524 -6.222 1.00 94.25 161 LEU A C 1
ATOM 1261 O O . LEU A 1 161 ? 2.006 -19.412 -5.358 1.00 94.25 161 LEU A O 1
ATOM 1265 N N . PRO A 1 162 ? 3.059 -18.467 -7.129 1.00 93.81 162 PRO A N 1
ATOM 1266 C CA . PRO A 1 162 ? 4.181 -19.402 -7.146 1.00 93.81 162 PRO A CA 1
ATOM 1267 C C . PRO A 1 162 ? 4.912 -19.470 -5.799 1.00 93.81 162 PRO A C 1
ATOM 1269 O O . PRO A 1 162 ? 5.019 -18.471 -5.083 1.00 93.81 162 PRO A O 1
ATOM 1272 N N . ALA A 1 163 ? 5.472 -20.635 -5.467 1.00 92.44 163 ALA A N 1
ATOM 1273 C CA . ALA A 1 163 ? 6.213 -20.843 -4.218 1.00 92.44 163 ALA A CA 1
ATOM 1274 C C . ALA A 1 163 ? 7.399 -19.871 -4.068 1.00 92.44 163 ALA A C 1
ATOM 1276 O O . ALA A 1 163 ? 7.671 -19.367 -2.982 1.00 92.44 163 ALA A O 1
ATOM 1277 N N . ASP A 1 164 ? 8.045 -19.538 -5.181 1.00 90.31 164 ASP A N 1
ATOM 1278 C CA . ASP A 1 164 ? 9.139 -18.577 -5.290 1.00 90.31 164 ASP A CA 1
ATOM 1279 C C . ASP A 1 164 ? 8.728 -17.138 -4.931 1.00 90.31 164 ASP A C 1
ATOM 1281 O O . ASP A 1 164 ? 9.580 -16.355 -4.516 1.00 90.31 164 ASP A O 1
ATOM 1285 N N . ALA A 1 165 ? 7.438 -16.789 -5.000 1.00 90.12 165 ALA A N 1
ATOM 1286 C CA . ALA A 1 165 ? 6.938 -15.518 -4.475 1.00 90.12 165 ALA A CA 1
ATOM 1287 C C . ALA A 1 165 ? 6.736 -15.557 -2.950 1.00 90.12 165 ALA A C 1
ATOM 1289 O O . ALA A 1 165 ? 6.895 -14.547 -2.273 1.00 90.12 165 ALA A O 1
ATOM 1290 N N . LYS A 1 166 ? 6.426 -16.728 -2.384 1.00 92.56 166 LYS A N 1
ATOM 1291 C CA . LYS A 1 166 ? 6.134 -16.902 -0.950 1.00 92.56 166 LYS A CA 1
ATOM 1292 C C . LYS A 1 166 ? 7.389 -16.938 -0.077 1.00 92.56 166 LYS A C 1
ATOM 1294 O O . LYS A 1 166 ? 7.281 -16.839 1.139 1.00 92.56 166 LYS A O 1
ATOM 1299 N N . VAL A 1 167 ? 8.577 -17.025 -0.679 1.00 94.62 167 VAL A N 1
ATOM 1300 C CA . VAL A 1 167 ? 9.884 -17.027 0.006 1.00 94.62 167 VAL A CA 1
ATOM 1301 C C . VAL A 1 167 ? 10.125 -15.783 0.876 1.00 94.62 167 VAL A C 1
ATOM 1303 O O . VAL A 1 167 ? 10.885 -15.847 1.839 1.00 94.62 167 VAL A O 1
ATOM 1306 N N . PHE A 1 168 ? 9.475 -14.655 0.576 1.00 93.62 168 PHE A N 1
ATOM 1307 C CA . PHE A 1 168 ? 9.637 -13.414 1.344 1.00 93.62 168 PHE A CA 1
ATOM 1308 C C . PHE A 1 168 ? 8.870 -13.398 2.671 1.00 93.62 168 PHE A C 1
ATOM 1310 O O . PHE A 1 168 ? 9.103 -12.520 3.498 1.00 93.62 168 PHE A O 1
ATOM 1317 N N . ASP A 1 169 ? 7.959 -14.347 2.891 1.00 92.88 169 ASP A N 1
ATOM 1318 C CA . ASP A 1 169 ? 7.215 -14.441 4.141 1.00 92.88 169 ASP A CA 1
ATOM 1319 C C . ASP A 1 169 ? 8.043 -15.177 5.207 1.00 92.88 169 ASP A C 1
ATOM 1321 O O . ASP A 1 169 ? 8.169 -16.402 5.193 1.00 92.88 169 ASP A O 1
ATOM 1325 N N . TYR A 1 170 ? 8.609 -14.424 6.151 1.00 89.44 170 TYR A N 1
ATOM 1326 C CA . TYR A 1 170 ? 9.427 -14.970 7.241 1.00 89.44 170 TYR A CA 1
ATOM 1327 C C . TYR A 1 170 ? 8.625 -15.775 8.278 1.00 89.44 170 TYR A C 1
ATOM 1329 O O . TYR A 1 170 ? 9.204 -16.431 9.136 1.00 89.44 170 TYR A O 1
ATOM 1337 N N . THR A 1 171 ? 7.291 -15.722 8.241 1.00 89.00 171 THR A N 1
ATOM 1338 C CA . THR A 1 171 ? 6.459 -16.541 9.138 1.00 89.00 171 THR A CA 1
ATOM 1339 C C . THR A 1 171 ? 6.290 -17.962 8.611 1.00 89.00 171 THR A C 1
ATOM 1341 O O . THR A 1 171 ? 6.082 -18.889 9.388 1.00 89.00 171 THR A O 1
ATOM 1344 N N . THR A 1 172 ? 6.419 -18.148 7.295 1.00 87.00 172 THR A N 1
ATOM 1345 C CA . THR A 1 172 ? 6.394 -19.468 6.652 1.00 87.00 172 THR A CA 1
ATOM 1346 C C . THR A 1 172 ? 7.791 -20.007 6.363 1.00 87.00 172 THR A C 1
ATOM 1348 O O . THR A 1 172 ? 7.975 -21.220 6.300 1.00 87.00 172 THR A O 1
ATOM 1351 N N . ASN A 1 173 ? 8.776 -19.126 6.176 1.00 86.12 173 ASN A N 1
ATOM 1352 C CA . ASN A 1 173 ? 10.159 -19.486 5.877 1.00 86.12 173 ASN A CA 1
ATOM 1353 C C . ASN A 1 173 ? 11.055 -19.155 7.068 1.00 86.12 173 ASN A C 1
ATOM 1355 O O . ASN A 1 173 ? 10.890 -18.110 7.680 1.00 86.12 173 ASN A O 1
ATOM 1359 N N . ALA A 1 174 ? 12.053 -19.994 7.355 1.00 81.25 174 ALA A N 1
ATOM 1360 C CA . ALA A 1 174 ? 12.951 -19.791 8.497 1.00 81.25 174 ALA A CA 1
ATOM 1361 C C . ALA A 1 174 ? 13.686 -18.432 8.482 1.00 81.25 174 ALA A C 1
ATOM 1363 O O . ALA A 1 174 ? 14.078 -17.937 9.536 1.00 81.25 174 ALA A O 1
ATOM 1364 N N . SER A 1 175 ? 13.876 -17.832 7.302 1.00 85.06 175 SER A N 1
ATOM 1365 C CA . SER A 1 175 ? 14.456 -16.499 7.136 1.00 85.06 175 SER A CA 1
ATOM 1366 C C . SER A 1 175 ? 14.078 -15.884 5.787 1.00 85.06 175 SER A C 1
ATOM 1368 O O . SER A 1 175 ? 13.938 -16.599 4.793 1.00 85.06 175 SER A O 1
ATOM 1370 N N . VAL A 1 176 ? 13.995 -14.552 5.730 1.00 89.38 176 VAL A N 1
ATOM 1371 C CA . VAL A 1 176 ? 13.927 -13.793 4.468 1.00 89.38 176 VAL A CA 1
ATOM 1372 C C . VAL A 1 176 ? 15.260 -13.947 3.714 1.00 89.38 176 VAL A C 1
ATOM 1374 O O . VAL A 1 176 ? 16.309 -13.990 4.365 1.00 89.38 176 VAL A O 1
ATOM 1377 N N . PRO A 1 177 ? 15.271 -14.014 2.367 1.00 90.88 177 PRO A N 1
ATOM 1378 C CA . PRO A 1 177 ? 16.513 -13.979 1.595 1.00 90.88 177 PRO A CA 1
ATOM 1379 C C . PRO A 1 177 ? 17.410 -12.800 1.984 1.00 90.88 177 PRO A C 1
ATOM 1381 O O . PRO A 1 177 ? 16.921 -11.734 2.355 1.00 90.88 177 PRO A O 1
ATOM 1384 N N . SER A 1 178 ? 18.727 -12.967 1.865 1.00 88.88 178 SER A N 1
ATOM 1385 C CA . SER A 1 178 ? 19.684 -11.880 2.111 1.00 88.88 178 SER A CA 1
ATOM 1386 C C . SER A 1 178 ? 19.753 -10.886 0.951 1.00 88.88 178 SER A C 1
ATOM 1388 O O . SER A 1 178 ? 20.008 -9.705 1.172 1.00 88.88 178 SER A O 1
ATOM 1390 N N . GLU A 1 179 ? 19.522 -11.354 -0.277 1.00 90.25 179 GLU A N 1
ATOM 1391 C CA . GLU A 1 179 ? 19.636 -10.567 -1.505 1.00 90.25 179 GLU A CA 1
ATOM 1392 C C . GLU A 1 179 ? 18.549 -10.950 -2.516 1.00 90.25 179 GLU A C 1
ATOM 1394 O O . GLU A 1 179 ? 18.008 -12.058 -2.493 1.00 90.25 179 GLU A O 1
ATOM 1399 N N . ILE A 1 180 ? 18.249 -10.019 -3.424 1.00 89.56 180 ILE A N 1
ATOM 1400 C CA . ILE A 1 180 ?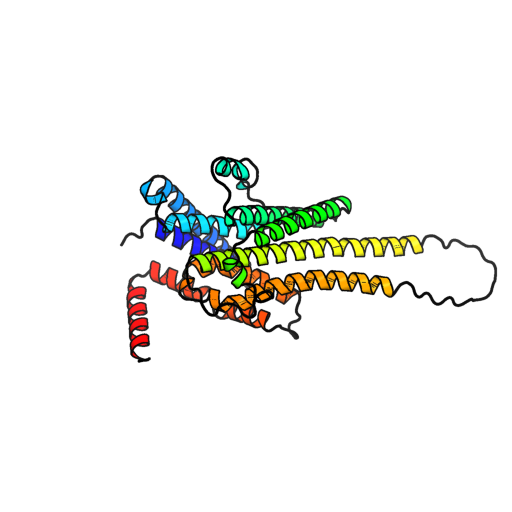 17.396 -10.262 -4.587 1.00 89.56 180 ILE A CA 1
ATOM 1401 C C . ILE A 1 180 ? 18.294 -10.762 -5.723 1.00 89.56 180 ILE A C 1
ATOM 1403 O O . ILE A 1 180 ? 19.291 -10.127 -6.061 1.00 89.56 180 ILE A O 1
ATOM 1407 N N . ALA A 1 181 ? 17.968 -11.915 -6.304 1.00 88.75 181 ALA A N 1
ATOM 1408 C CA . ALA A 1 181 ? 18.776 -12.538 -7.353 1.00 88.75 181 ALA A CA 1
ATOM 1409 C C . ALA A 1 181 ? 18.296 -12.200 -8.775 1.00 88.75 181 ALA A C 1
ATOM 1411 O O . ALA A 1 181 ? 19.001 -12.481 -9.742 1.00 88.75 181 ALA A O 1
ATOM 1412 N N . SER A 1 182 ? 17.083 -11.656 -8.932 1.00 89.88 182 SER A N 1
ATOM 1413 C CA . SER A 1 182 ? 16.504 -11.349 -10.248 1.00 89.88 182 SER A CA 1
ATOM 1414 C C . SER A 1 182 ? 15.384 -10.307 -10.193 1.00 89.88 182 SER A C 1
ATOM 1416 O O . SER A 1 182 ? 14.679 -10.190 -9.189 1.00 89.88 182 SER A O 1
ATOM 1418 N N . ASP A 1 183 ? 15.123 -9.650 -11.324 1.00 85.81 183 ASP A N 1
ATOM 1419 C CA . ASP A 1 183 ? 13.995 -8.717 -11.494 1.00 85.81 183 ASP A CA 1
ATOM 1420 C C . ASP A 1 183 ? 12.632 -9.387 -11.262 1.00 85.81 183 ASP A C 1
ATOM 1422 O O . ASP A 1 183 ? 11.677 -8.768 -10.785 1.00 85.81 183 ASP A O 1
ATOM 1426 N N . ARG A 1 184 ? 12.538 -10.692 -11.546 1.00 88.94 184 ARG A N 1
ATOM 1427 C CA . ARG A 1 184 ? 11.350 -11.497 -11.241 1.00 88.94 184 ARG A CA 1
ATOM 1428 C C . ARG A 1 184 ? 11.116 -11.592 -9.733 1.00 88.94 184 ARG A C 1
ATOM 1430 O O . ARG A 1 184 ? 9.990 -11.401 -9.283 1.00 88.94 184 ARG A O 1
ATOM 1437 N N . GLN A 1 185 ? 12.164 -11.849 -8.952 1.00 90.75 185 GLN A N 1
ATOM 1438 C CA . GLN A 1 185 ? 12.073 -11.855 -7.490 1.00 90.75 185 GLN A CA 1
ATOM 1439 C C . GLN A 1 185 ? 11.741 -10.469 -6.937 1.00 90.75 185 GLN A C 1
ATOM 1441 O O . GLN A 1 185 ? 10.915 -10.371 -6.035 1.00 90.75 185 GLN A O 1
ATOM 1446 N N . LEU A 1 186 ? 12.313 -9.406 -7.510 1.00 89.00 186 LEU A N 1
ATOM 1447 C CA . LEU A 1 186 ? 11.954 -8.032 -7.158 1.00 89.00 186 LEU A CA 1
ATOM 1448 C C . LEU A 1 186 ? 10.460 -7.759 -7.402 1.00 89.00 186 LEU A C 1
ATOM 1450 O O . LEU A 1 186 ? 9.777 -7.190 -6.551 1.00 89.00 186 LEU A O 1
ATOM 1454 N N . SER A 1 187 ? 9.937 -8.219 -8.540 1.00 87.94 187 SER A N 1
ATOM 1455 C CA . SER A 1 187 ? 8.518 -8.092 -8.887 1.00 87.94 187 SER A CA 1
ATOM 1456 C C . SER A 1 187 ? 7.620 -8.861 -7.915 1.00 87.94 187 SER A C 1
ATOM 1458 O O . SER A 1 187 ? 6.585 -8.348 -7.491 1.00 87.94 187 SER A O 1
ATOM 1460 N N . PHE A 1 188 ? 8.016 -10.071 -7.511 1.00 92.62 188 PHE A N 1
ATOM 1461 C CA . PHE A 1 188 ? 7.287 -10.838 -6.500 1.00 92.62 188 PHE A CA 1
ATOM 1462 C C . PHE A 1 188 ? 7.328 -10.190 -5.121 1.00 92.62 188 PHE A C 1
ATOM 1464 O O . PHE A 1 188 ? 6.279 -10.088 -4.488 1.00 92.62 188 PHE A O 1
ATOM 1471 N N . LEU A 1 189 ? 8.492 -9.704 -4.682 1.00 92.69 189 LEU A N 1
ATOM 1472 C CA . LEU A 1 189 ? 8.619 -8.973 -3.424 1.00 92.69 189 LEU A CA 1
ATOM 1473 C C . LEU A 1 189 ? 7.637 -7.800 -3.395 1.00 92.69 189 LEU A C 1
ATOM 1475 O O . LEU A 1 189 ? 6.919 -7.615 -2.414 1.00 92.69 189 LEU A O 1
ATOM 1479 N N . TYR A 1 190 ? 7.545 -7.052 -4.494 1.00 89.44 190 TYR A N 1
ATOM 1480 C CA . TYR A 1 190 ? 6.604 -5.947 -4.605 1.00 89.44 190 TYR A CA 1
ATOM 1481 C C . TYR A 1 190 ? 5.140 -6.383 -4.481 1.00 89.44 190 TYR A C 1
ATOM 1483 O O . TYR A 1 190 ? 4.397 -5.823 -3.674 1.00 89.44 190 TYR A O 1
ATOM 1491 N N . LEU A 1 191 ? 4.725 -7.398 -5.244 1.00 91.75 191 LEU A N 1
ATOM 1492 C CA . LEU A 1 191 ? 3.350 -7.904 -5.211 1.00 91.75 191 LEU A CA 1
ATOM 1493 C C . LEU A 1 191 ? 2.962 -8.431 -3.826 1.00 91.75 191 LEU A C 1
ATOM 1495 O O . LEU A 1 191 ? 1.872 -8.140 -3.339 1.00 91.75 191 LEU A O 1
ATOM 1499 N N . VAL A 1 192 ? 3.859 -9.164 -3.170 1.00 94.50 192 VAL A N 1
ATOM 1500 C CA . VAL A 1 192 ? 3.630 -9.699 -1.823 1.00 94.50 192 VAL A CA 1
ATOM 1501 C C . VAL A 1 192 ? 3.551 -8.579 -0.786 1.00 94.50 192 VAL A C 1
ATOM 1503 O O . VAL A 1 192 ? 2.690 -8.607 0.092 1.00 94.50 192 VAL A O 1
ATOM 1506 N N . THR A 1 193 ? 4.377 -7.545 -0.927 1.00 93.56 193 THR A N 1
ATOM 1507 C CA . THR A 1 193 ? 4.332 -6.373 -0.048 1.00 93.56 193 THR A CA 1
ATOM 1508 C C . THR A 1 193 ? 3.017 -5.601 -0.211 1.00 93.56 193 THR A C 1
ATOM 1510 O O . THR A 1 193 ? 2.399 -5.211 0.780 1.00 93.56 193 THR A O 1
ATOM 1513 N N . LEU A 1 194 ? 2.537 -5.419 -1.447 1.00 91.69 194 LEU A N 1
ATOM 1514 C CA . LEU A 1 194 ? 1.214 -4.840 -1.704 1.00 91.69 194 LEU A CA 1
ATOM 1515 C C . LEU A 1 194 ? 0.083 -5.693 -1.125 1.00 91.69 194 LEU A C 1
ATOM 1517 O O . LEU A 1 194 ? -0.879 -5.147 -0.590 1.00 91.69 194 LEU A O 1
ATOM 1521 N N . TYR A 1 195 ? 0.197 -7.017 -1.207 1.00 95.19 195 TYR A N 1
ATOM 1522 C CA . TYR A 1 195 ? -0.749 -7.931 -0.576 1.00 95.19 195 TYR A CA 1
ATOM 1523 C C . TYR A 1 195 ? -0.784 -7.751 0.945 1.00 95.19 195 TYR A C 1
ATOM 1525 O O . TYR A 1 195 ? -1.865 -7.620 1.510 1.00 95.19 195 TYR A O 1
ATOM 1533 N N . TRP A 1 196 ? 0.367 -7.644 1.613 1.00 96.06 196 TRP A N 1
ATOM 1534 C CA . TRP A 1 196 ? 0.413 -7.360 3.051 1.00 96.06 196 TRP A CA 1
ATOM 1535 C C . TRP A 1 196 ? -0.234 -6.017 3.396 1.00 96.06 196 TRP A C 1
ATOM 1537 O O . TRP A 1 196 ? -0.977 -5.932 4.371 1.00 96.06 196 TRP A O 1
ATOM 1547 N N . VAL A 1 197 ? -0.028 -4.986 2.571 1.00 93.38 197 VAL A N 1
ATOM 1548 C CA . VAL A 1 197 ? -0.740 -3.705 2.702 1.00 93.38 197 VAL A CA 1
ATOM 1549 C C . VAL A 1 197 ? -2.249 -3.882 2.572 1.00 93.38 197 VAL A C 1
ATOM 1551 O O . VAL A 1 197 ? -2.994 -3.362 3.401 1.00 93.38 197 VAL A O 1
ATOM 1554 N N . ALA A 1 198 ? -2.706 -4.624 1.566 1.00 94.50 198 ALA A N 1
ATOM 1555 C CA . ALA A 1 198 ? -4.120 -4.908 1.363 1.00 94.50 198 ALA A CA 1
ATOM 1556 C C . ALA A 1 198 ? -4.727 -5.630 2.579 1.00 94.50 198 ALA A C 1
ATOM 1558 O O . ALA A 1 198 ? -5.792 -5.238 3.057 1.00 94.50 198 ALA A O 1
ATOM 1559 N N . CYS A 1 199 ? -4.013 -6.617 3.129 1.00 95.88 199 CYS A N 1
ATOM 1560 C CA . CYS A 1 199 ? -4.419 -7.324 4.339 1.00 95.88 199 CYS A CA 1
ATOM 1561 C C . CYS A 1 199 ? -4.489 -6.401 5.564 1.00 95.88 199 CYS A C 1
ATOM 1563 O O . CYS A 1 199 ? -5.481 -6.425 6.283 1.00 95.88 199 CYS A O 1
ATOM 1565 N N . MET A 1 200 ? -3.500 -5.526 5.780 1.00 94.38 200 MET A N 1
ATOM 1566 C CA . MET A 1 200 ? -3.565 -4.538 6.868 1.00 94.38 200 MET A CA 1
ATOM 1567 C C . MET A 1 200 ? -4.781 -3.620 6.728 1.00 94.38 200 MET A C 1
ATOM 1569 O O . MET A 1 200 ? -5.481 -3.354 7.703 1.00 94.38 200 MET A O 1
ATOM 1573 N N . LEU A 1 201 ? -5.048 -3.121 5.518 1.00 92.50 201 LEU A N 1
ATOM 1574 C CA . LEU A 1 201 ? -6.176 -2.224 5.274 1.00 92.50 201 LEU A CA 1
ATOM 1575 C C . LEU A 1 201 ? -7.517 -2.922 5.513 1.00 92.50 201 LEU A C 1
ATOM 1577 O O . LEU A 1 201 ? -8.406 -2.317 6.110 1.00 92.50 201 LEU A O 1
ATOM 1581 N N . ILE A 1 202 ? -7.673 -4.174 5.072 1.00 95.00 202 ILE A N 1
ATOM 1582 C CA . ILE A 1 202 ? -8.932 -4.902 5.253 1.00 95.00 202 ILE A CA 1
ATOM 1583 C C . ILE A 1 202 ? -9.140 -5.326 6.708 1.00 95.00 202 ILE A C 1
ATOM 1585 O O . ILE A 1 202 ? -10.241 -5.153 7.222 1.00 95.00 202 ILE A O 1
ATOM 1589 N N . ASP A 1 203 ? -8.094 -5.793 7.392 1.00 92.56 203 ASP A N 1
ATOM 1590 C CA . ASP A 1 203 ? -8.187 -6.249 8.782 1.00 92.56 203 ASP A CA 1
ATOM 1591 C C . ASP A 1 203 ? -8.456 -5.078 9.728 1.00 92.56 203 ASP A C 1
ATOM 1593 O O . ASP A 1 203 ? -9.356 -5.150 10.560 1.00 92.56 203 ASP A O 1
ATOM 1597 N N . THR A 1 204 ? -7.776 -3.944 9.535 1.00 90.44 204 THR A N 1
ATOM 1598 C CA . THR A 1 204 ? -8.092 -2.724 10.296 1.00 90.44 204 THR A CA 1
ATOM 1599 C C . THR A 1 204 ? -9.502 -2.218 9.999 1.00 90.44 204 THR A C 1
ATOM 1601 O O . THR A 1 204 ? -10.205 -1.803 10.916 1.00 90.44 204 THR A O 1
ATOM 1604 N N . THR A 1 205 ? -9.958 -2.285 8.743 1.00 90.50 205 THR A N 1
ATOM 1605 C CA . THR A 1 205 ? -11.333 -1.911 8.368 1.00 90.50 205 THR A CA 1
ATOM 1606 C C . THR A 1 205 ? -12.370 -2.795 9.056 1.00 90.50 205 THR A C 1
ATOM 1608 O O . THR A 1 205 ? -13.340 -2.266 9.597 1.00 90.50 205 THR A O 1
ATOM 1611 N N . ALA A 1 206 ? -12.161 -4.112 9.060 1.00 90.94 206 ALA A N 1
ATOM 1612 C CA . ALA A 1 206 ? -13.037 -5.065 9.731 1.00 90.94 206 ALA A CA 1
ATOM 1613 C C . ALA A 1 206 ? -13.063 -4.820 11.246 1.00 90.94 206 ALA A C 1
ATOM 1615 O O . ALA A 1 206 ? -14.143 -4.641 11.801 1.00 90.94 206 ALA A O 1
ATOM 1616 N N . GLY A 1 207 ? -11.896 -4.670 11.883 1.00 87.81 207 GLY A N 1
ATOM 1617 C CA . GLY A 1 207 ? -11.808 -4.356 13.312 1.00 87.81 207 GLY A CA 1
ATOM 1618 C C . GLY A 1 207 ? -12.545 -3.062 13.676 1.00 87.81 207 GLY A C 1
ATOM 1619 O O . GLY A 1 207 ? -13.318 -3.029 14.629 1.00 87.81 207 GLY A O 1
ATOM 1620 N N . PHE A 1 208 ? -12.413 -2.007 12.862 1.00 85.12 208 PHE A N 1
ATOM 1621 C CA . PHE A 1 208 ? -13.182 -0.773 13.063 1.00 85.12 208 PHE A CA 1
ATOM 1622 C C . PHE A 1 208 ? -14.694 -0.962 12.923 1.00 85.12 208 PHE A C 1
ATOM 1624 O O . PHE A 1 208 ? -15.446 -0.238 13.568 1.00 85.12 208 PHE A O 1
ATOM 1631 N N . LEU A 1 209 ? -15.160 -1.847 12.043 1.00 87.00 209 LEU A N 1
ATOM 1632 C CA . LEU A 1 209 ? -16.588 -2.105 11.874 1.00 87.00 209 LEU A CA 1
ATOM 1633 C C . LEU A 1 209 ? -17.139 -2.908 13.061 1.00 87.00 209 LEU A C 1
ATOM 1635 O O . LEU A 1 209 ? -18.204 -2.557 13.565 1.00 87.00 209 LEU A O 1
ATOM 1639 N N . GLU A 1 210 ? -16.405 -3.912 13.539 1.00 86.69 210 GLU A N 1
ATOM 1640 C CA . GLU A 1 210 ? -16.792 -4.752 14.681 1.00 86.69 210 GLU A CA 1
ATOM 1641 C C . GLU A 1 210 ? -16.874 -3.947 15.989 1.00 86.69 210 GLU A C 1
ATOM 1643 O O . GLU A 1 210 ? -17.875 -4.032 16.702 1.00 86.69 210 GLU A O 1
ATOM 1648 N N . LEU A 1 211 ? -15.899 -3.068 16.251 1.00 78.94 211 LEU A N 1
ATOM 1649 C CA . LEU A 1 211 ? -15.848 -2.258 17.477 1.00 78.94 211 LEU A CA 1
ATOM 1650 C C . LEU A 1 211 ? -17.067 -1.354 17.682 1.00 78.94 211 LEU A C 1
ATOM 1652 O O . LEU A 1 211 ? -17.548 -1.164 18.794 1.00 78.94 211 LEU A O 1
ATOM 1656 N N . VAL A 1 212 ? -17.618 -0.790 16.607 1.00 72.75 212 VAL A N 1
ATOM 1657 C CA . VAL A 1 212 ? -18.771 0.119 16.734 1.00 72.75 212 VAL A CA 1
ATOM 1658 C C . VAL A 1 212 ? -20.074 -0.665 16.982 1.00 72.75 212 VAL A C 1
ATOM 1660 O O . VAL A 1 212 ? -21.123 -0.062 17.244 1.00 72.75 212 VAL A O 1
ATOM 1663 N N . SER A 1 213 ? -20.081 -1.995 16.837 1.00 69.19 213 SER A N 1
ATOM 1664 C CA . SER A 1 213 ? -21.253 -2.842 17.123 1.00 69.19 213 SER A CA 1
ATOM 1665 C C . SER A 1 213 ? -21.402 -3.110 18.609 1.00 69.19 213 SER A C 1
ATOM 1667 O O . SER A 1 213 ? -22.488 -2.891 19.151 1.00 69.19 213 SER A O 1
ATOM 1669 N N . THR A 1 214 ? -20.305 -3.440 19.277 1.00 65.69 214 THR A N 1
ATOM 1670 C CA . THR A 1 214 ? -20.298 -3.797 20.698 1.00 65.69 214 THR A CA 1
ATOM 1671 C C . THR A 1 214 ? -20.661 -2.606 21.593 1.00 65.69 214 THR A C 1
ATOM 1673 O O . THR A 1 214 ? -21.472 -2.747 22.510 1.00 65.69 214 THR A O 1
ATOM 1676 N N . ASP A 1 215 ? -20.200 -1.394 21.265 1.00 63.66 215 ASP A N 1
ATOM 1677 C CA . ASP A 1 215 ? -20.547 -0.174 22.015 1.00 63.66 215 ASP A CA 1
ATOM 1678 C C . ASP A 1 215 ? -22.056 0.145 22.002 1.00 63.66 215 ASP A C 1
ATOM 1680 O O . ASP A 1 215 ? -22.629 0.556 23.016 1.00 63.66 215 ASP A O 1
ATOM 1684 N N . LYS A 1 216 ? -22.742 -0.052 20.866 1.00 62.41 216 LYS A N 1
ATOM 1685 C CA . LYS A 1 216 ? -24.185 0.245 20.758 1.00 62.41 216 LYS A CA 1
ATOM 1686 C C . LYS A 1 216 ? -25.047 -0.788 21.489 1.00 62.41 216 LYS A C 1
ATOM 1688 O O . LYS A 1 216 ? -26.069 -0.416 22.070 1.00 62.41 216 LYS A O 1
ATOM 1693 N N . GLU A 1 217 ? -24.656 -2.060 21.472 1.00 60.47 217 GLU A N 1
ATOM 1694 C CA . GLU A 1 217 ? -25.348 -3.123 22.216 1.00 60.47 217 GLU A CA 1
ATOM 1695 C C . GLU A 1 217 ? -25.199 -2.943 23.729 1.00 60.47 217 GLU A C 1
ATOM 1697 O O . GLU A 1 217 ? -26.167 -3.125 24.477 1.00 60.47 217 GLU A O 1
ATOM 1702 N N . ARG A 1 218 ? -24.030 -2.470 24.173 1.00 58.97 218 ARG A N 1
ATOM 1703 C CA . ARG A 1 218 ? -23.779 -2.120 25.572 1.00 58.97 218 ARG A CA 1
ATOM 1704 C C . ARG A 1 218 ? -24.690 -0.988 26.053 1.00 58.97 218 ARG A C 1
ATOM 1706 O O . ARG A 1 218 ? -25.301 -1.109 27.111 1.00 58.97 218 ARG A O 1
ATOM 1713 N N . HIS A 1 219 ? -24.859 0.072 25.260 1.00 60.97 219 HIS A N 1
ATOM 1714 C CA . HIS A 1 219 ? -25.755 1.178 25.618 1.00 60.97 219 HIS A CA 1
ATOM 1715 C C . HIS A 1 219 ? -27.238 0.775 25.664 1.00 60.97 219 HIS A C 1
ATOM 1717 O O . HIS A 1 219 ? -27.932 1.145 26.610 1.00 60.97 219 HIS A O 1
ATOM 1723 N N . ARG A 1 220 ? -27.721 -0.038 24.713 1.00 60.06 220 ARG A N 1
ATOM 1724 C CA . ARG A 1 220 ? -29.119 -0.517 24.734 1.00 60.06 220 ARG A CA 1
ATOM 1725 C C . ARG A 1 220 ? -29.422 -1.432 25.919 1.00 60.06 220 ARG A C 1
ATOM 1727 O O . ARG A 1 220 ? -30.520 -1.366 26.462 1.00 60.06 220 ARG A O 1
ATOM 1734 N N . SER A 1 221 ? -28.470 -2.273 26.320 1.00 59.62 221 SER A N 1
ATOM 1735 C CA . SER A 1 221 ? -28.659 -3.203 27.443 1.00 59.62 221 SER A CA 1
ATOM 1736 C C . SER A 1 221 ? -28.738 -2.470 28.788 1.00 59.62 221 SER A C 1
ATOM 1738 O O . SER A 1 221 ? -29.538 -2.838 29.645 1.00 59.62 221 SER A O 1
ATOM 1740 N N . VAL A 1 222 ? -27.976 -1.381 28.948 1.00 61.97 222 VAL A N 1
ATOM 1741 C CA . VAL A 1 222 ? -28.030 -0.521 30.143 1.00 61.97 222 VAL A CA 1
ATOM 1742 C C . VAL A 1 222 ? -29.336 0.281 30.208 1.00 61.97 222 VAL A C 1
ATOM 1744 O O . VAL A 1 222 ? -29.923 0.398 31.282 1.00 61.97 222 VAL A O 1
ATOM 1747 N N . GLU A 1 223 ? -29.835 0.794 29.079 1.00 59.75 223 GLU A N 1
ATOM 1748 C CA . GLU A 1 223 ? -31.107 1.536 29.038 1.00 5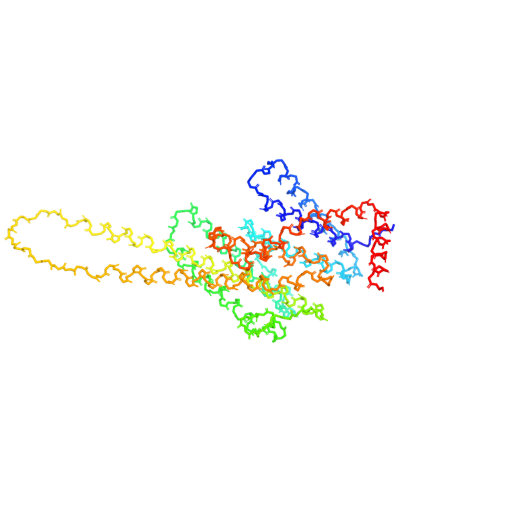9.75 223 GLU A CA 1
ATOM 1749 C C . GLU A 1 223 ? -32.325 0.625 29.266 1.00 59.75 223 GLU A C 1
ATOM 1751 O O . GLU A 1 223 ? -33.206 0.964 30.056 1.00 59.75 223 GLU A O 1
ATOM 1756 N N . ALA A 1 224 ? -32.343 -0.577 28.678 1.00 59.31 224 ALA A N 1
ATOM 1757 C CA . ALA A 1 224 ? -33.418 -1.550 28.894 1.00 59.31 224 ALA A CA 1
ATOM 1758 C C . ALA A 1 224 ? -33.490 -2.059 30.350 1.00 59.31 224 ALA A C 1
ATOM 1760 O O . ALA A 1 224 ? -34.564 -2.432 30.824 1.00 59.31 224 ALA A O 1
ATOM 1761 N N . GLY A 1 225 ? -32.371 -2.037 31.082 1.00 55.81 225 GLY A N 1
ATOM 1762 C CA . GLY A 1 225 ? -32.320 -2.378 32.506 1.00 55.81 225 GLY A CA 1
ATOM 1763 C C . GLY A 1 225 ? -32.876 -1.301 33.448 1.00 55.81 225 GLY A C 1
ATOM 1764 O O . GLY A 1 225 ? -33.139 -1.600 34.612 1.00 55.81 225 GLY A O 1
ATOM 1765 N N . HIS A 1 226 ? -33.080 -0.061 32.983 1.00 55.19 226 HIS A N 1
ATOM 1766 C CA . HIS A 1 226 ? -33.486 1.064 33.838 1.00 55.19 226 HIS A CA 1
ATOM 1767 C C . HIS A 1 226 ? -34.984 1.420 33.766 1.00 55.19 226 HIS A C 1
ATOM 1769 O O . HIS A 1 226 ? -35.463 2.193 34.594 1.00 55.19 226 HIS A O 1
ATOM 1775 N N . GLU A 1 227 ? -35.758 0.834 32.846 1.00 51.88 227 GLU A N 1
ATOM 1776 C CA . GLU A 1 227 ? -37.168 1.216 32.630 1.00 51.88 227 GLU A CA 1
ATOM 1777 C C . GLU A 1 227 ? -38.218 0.399 33.413 1.00 51.88 227 GLU A C 1
ATOM 1779 O O . GLU A 1 227 ? -39.413 0.593 33.216 1.00 51.88 227 GLU A O 1
ATOM 1784 N N . THR A 1 228 ? -37.842 -0.467 34.364 1.00 51.59 228 THR A N 1
ATOM 1785 C CA . THR A 1 228 ? -38.839 -1.192 35.191 1.00 51.59 228 THR A CA 1
ATOM 1786 C C . THR A 1 228 ? -38.588 -1.069 36.695 1.00 51.59 228 THR A C 1
ATOM 1788 O O . THR A 1 228 ? -38.461 -2.064 37.401 1.00 51.59 228 THR A O 1
ATOM 1791 N N . ILE A 1 229 ? -38.551 0.157 37.226 1.00 52.34 229 ILE A N 1
ATOM 1792 C CA . ILE A 1 229 ? -38.762 0.392 38.666 1.00 52.34 229 ILE A CA 1
ATOM 1793 C C . ILE A 1 229 ? -39.794 1.509 38.846 1.00 52.34 229 ILE A C 1
ATOM 1795 O O . ILE A 1 229 ? -39.489 2.636 39.222 1.00 52.34 229 ILE A O 1
ATOM 1799 N N . THR A 1 230 ? -41.060 1.174 38.607 1.00 49.88 230 THR A N 1
ATOM 1800 C CA . THR A 1 230 ? -42.198 1.901 39.182 1.00 49.88 230 THR A CA 1
ATOM 1801 C C . THR A 1 230 ? -42.864 1.032 40.242 1.00 49.88 230 THR A C 1
ATOM 1803 O O . THR A 1 230 ? -43.565 0.076 39.932 1.00 49.88 230 THR A O 1
ATOM 1806 N N . HIS A 1 231 ? -42.584 1.397 41.495 1.00 55.66 231 HIS A N 1
ATOM 1807 C CA . HIS A 1 231 ? -43.362 1.212 42.722 1.00 55.66 231 HIS A CA 1
ATOM 1808 C C . HIS A 1 231 ? -44.238 -0.047 42.868 1.00 55.66 231 HIS A C 1
ATOM 1810 O O . HIS A 1 231 ? -45.400 -0.067 42.471 1.00 55.66 231 HIS A O 1
ATOM 1816 N N . SER A 1 232 ? -43.765 -1.000 43.676 1.00 45.59 232 SER A N 1
ATOM 1817 C CA . SER A 1 232 ? -44.640 -1.606 44.684 1.00 45.59 232 SER A CA 1
ATOM 1818 C C . SER A 1 232 ? -43.857 -1.964 45.944 1.00 45.59 232 SER A C 1
ATOM 1820 O O . SER A 1 232 ? -42.835 -2.642 45.907 1.00 45.59 232 SER A O 1
ATOM 1822 N N . SER A 1 233 ? -44.327 -1.405 47.052 1.00 54.75 233 SER A N 1
ATOM 1823 C CA . SER A 1 233 ? -43.804 -1.552 48.401 1.00 54.75 233 SER A CA 1
ATOM 1824 C C . SER A 1 233 ? -44.405 -2.800 49.035 1.00 54.75 233 SER A C 1
ATOM 1826 O O . SER A 1 233 ? -45.583 -2.761 49.368 1.00 54.75 233 SER A O 1
ATOM 1828 N N . GLU A 1 234 ? -43.610 -3.835 49.310 1.00 46.00 234 GLU A N 1
ATOM 1829 C CA . GLU A 1 234 ? -43.829 -4.661 50.503 1.00 46.00 234 GLU A CA 1
ATOM 1830 C C . GLU A 1 234 ? -42.585 -5.462 50.904 1.00 46.00 234 GLU A C 1
ATOM 1832 O O . GLU A 1 234 ? -41.808 -5.939 50.080 1.00 46.00 234 GLU A O 1
ATOM 1837 N N . ALA A 1 235 ? -42.372 -5.528 52.215 1.00 59.03 235 ALA A N 1
ATOM 1838 C CA . ALA A 1 235 ? -41.148 -5.943 52.873 1.00 59.03 235 ALA A CA 1
ATOM 1839 C C . ALA A 1 235 ? -40.855 -7.449 52.748 1.00 59.03 235 ALA A C 1
ATOM 1841 O O . ALA A 1 235 ? -41.636 -8.274 53.217 1.00 59.03 235 ALA A O 1
ATOM 1842 N N . ALA A 1 236 ? -39.666 -7.810 52.250 1.00 48.47 236 ALA A N 1
ATOM 1843 C CA . ALA A 1 236 ? -39.046 -9.109 52.518 1.00 48.47 236 ALA A CA 1
ATOM 1844 C C . ALA A 1 236 ? -37.514 -9.083 52.328 1.00 48.47 236 ALA A C 1
ATOM 1846 O O . ALA A 1 236 ? -36.964 -8.296 51.569 1.00 48.47 236 ALA A O 1
ATOM 1847 N N . LYS A 1 237 ? -36.856 -9.955 53.099 1.00 50.38 237 LYS A N 1
ATOM 1848 C CA . LYS A 1 237 ? -35.429 -10.056 53.469 1.00 50.38 237 LYS A CA 1
ATOM 1849 C C . LYS A 1 237 ? -34.389 -10.026 52.328 1.00 50.38 237 LYS A C 1
ATOM 1851 O O . LYS A 1 237 ? -34.670 -10.505 51.233 1.00 50.38 237 LYS A O 1
ATOM 1856 N N . PRO A 1 238 ? -33.136 -9.608 52.622 1.00 47.69 238 PRO A N 1
ATOM 1857 C CA . PRO A 1 238 ? -32.061 -9.572 51.641 1.00 47.69 238 PRO A CA 1
ATOM 1858 C C . PRO A 1 238 ? -31.470 -10.973 51.436 1.00 47.69 238 PRO A C 1
ATOM 1860 O O . PRO A 1 238 ? -30.910 -11.569 52.359 1.00 47.69 238 PRO A O 1
ATOM 1863 N N . HIS A 1 239 ? -31.559 -11.490 50.212 1.00 45.88 239 HIS A N 1
ATOM 1864 C CA . HIS A 1 239 ? -30.723 -12.596 49.757 1.00 45.88 239 HIS A CA 1
ATOM 1865 C C . HIS A 1 239 ? -29.721 -12.050 48.742 1.00 45.88 239 HIS A C 1
ATOM 1867 O O . HIS A 1 239 ? -30.069 -11.714 47.614 1.00 45.88 239 HIS A O 1
ATOM 1873 N N . LEU A 1 240 ? -28.478 -11.924 49.206 1.00 48.66 240 LEU A N 1
ATOM 1874 C CA . LEU A 1 240 ? -27.308 -11.533 48.435 1.00 48.66 240 LEU A CA 1
ATOM 1875 C C . LEU A 1 240 ? -27.039 -12.626 47.388 1.00 48.66 240 LEU A C 1
ATOM 1877 O O . LEU A 1 240 ? -26.434 -13.652 47.695 1.00 48.66 240 LEU A O 1
ATOM 1881 N N . LYS A 1 241 ? -27.552 -12.446 46.169 1.00 46.62 241 LYS A N 1
ATOM 1882 C CA . LYS A 1 241 ? -27.095 -13.199 45.001 1.00 46.62 241 LYS A CA 1
ATOM 1883 C C . LYS A 1 241 ? -25.931 -12.429 44.402 1.00 46.62 241 LYS A C 1
ATOM 1885 O O . LYS A 1 241 ? -26.099 -11.313 43.928 1.00 46.62 241 LYS A O 1
ATOM 1890 N N . THR A 1 242 ? -24.754 -13.025 44.500 1.00 47.69 242 THR A N 1
ATOM 1891 C CA . THR A 1 242 ? -23.536 -12.581 43.838 1.00 47.69 242 THR A CA 1
ATOM 1892 C C . THR A 1 242 ? -23.746 -12.742 42.339 1.00 47.69 242 THR A C 1
ATOM 1894 O O . THR A 1 242 ? -23.784 -13.866 41.835 1.00 47.69 242 THR A O 1
ATOM 1897 N N . ASP A 1 243 ? -23.960 -11.620 41.664 1.00 48.00 243 ASP A N 1
ATOM 1898 C CA . ASP A 1 243 ? -23.995 -11.538 40.212 1.00 48.00 243 ASP A CA 1
ATOM 1899 C C . ASP A 1 243 ? -22.582 -11.823 39.691 1.00 48.00 243 ASP A C 1
ATOM 1901 O O . ASP A 1 243 ? -21.611 -11.213 40.138 1.00 48.00 243 ASP A O 1
ATOM 1905 N N . LYS A 1 244 ? -22.451 -12.856 38.862 1.00 55.25 244 LYS A N 1
ATOM 1906 C CA . LYS A 1 244 ? -21.166 -13.422 38.416 1.00 55.25 244 LYS A CA 1
ATOM 1907 C C . LYS A 1 244 ? -21.091 -13.552 36.891 1.00 55.25 244 LYS A C 1
ATOM 1909 O O . LYS A 1 244 ? -20.239 -14.275 36.400 1.00 55.25 244 LYS A O 1
ATOM 1914 N N . GLY A 1 245 ? -22.008 -12.911 36.161 1.00 52.09 245 GLY A N 1
ATOM 1915 C CA . GLY A 1 245 ? -22.147 -13.066 34.708 1.00 52.09 245 GLY A CA 1
ATOM 1916 C C . GLY A 1 245 ? -21.579 -11.928 33.855 1.00 52.09 245 GLY A C 1
ATOM 1917 O O . GLY A 1 245 ? -21.529 -12.077 32.641 1.00 52.09 245 GLY A O 1
ATOM 1918 N N . GLU A 1 246 ? -21.167 -10.802 34.447 1.00 50.88 246 GLU A N 1
ATOM 1919 C CA . GLU A 1 246 ? -20.761 -9.605 33.685 1.00 50.88 246 GLU A CA 1
ATOM 1920 C C . GLU A 1 246 ? -19.262 -9.556 33.321 1.00 50.88 246 GLU A C 1
ATOM 1922 O O . GLU A 1 246 ? -18.905 -8.916 32.333 1.00 50.88 246 GLU A O 1
ATOM 1927 N N . ASP A 1 247 ? -18.391 -10.264 34.052 1.00 53.97 247 ASP A N 1
ATOM 1928 C CA . ASP A 1 247 ? -16.935 -10.259 33.799 1.00 53.97 247 ASP A CA 1
ATOM 1929 C C . ASP A 1 247 ? -16.520 -11.133 32.594 1.00 53.97 247 ASP A C 1
ATOM 1931 O O . ASP A 1 247 ? -15.523 -10.849 31.923 1.00 53.97 247 ASP A O 1
ATOM 1935 N N . ASP A 1 248 ? -17.296 -12.171 32.265 1.00 56.41 248 ASP A N 1
ATOM 1936 C CA . ASP A 1 248 ? -16.915 -13.135 31.223 1.00 56.41 248 ASP A CA 1
ATOM 1937 C C . ASP A 1 248 ? -17.097 -12.563 29.799 1.00 56.41 248 ASP A C 1
ATOM 1939 O O . ASP A 1 248 ? -16.256 -12.782 28.928 1.00 56.41 248 ASP A O 1
ATOM 1943 N N . ALA A 1 249 ? -18.136 -11.751 29.561 1.00 55.22 249 ALA A N 1
ATOM 1944 C CA . ALA A 1 249 ? -18.415 -11.173 28.238 1.00 55.22 249 ALA A CA 1
ATOM 1945 C C . ALA A 1 249 ? -17.448 -10.037 27.845 1.00 55.22 249 ALA A C 1
ATOM 1947 O O . ALA A 1 249 ? -17.161 -9.850 26.660 1.00 55.22 249 ALA A O 1
ATOM 1948 N N . HIS A 1 250 ? -16.915 -9.291 28.824 1.00 54.81 250 HIS A N 1
ATOM 1949 C CA . HIS A 1 250 ? -15.873 -8.280 28.575 1.00 54.81 250 HIS A CA 1
ATOM 1950 C C . HIS A 1 250 ? -14.576 -8.915 28.087 1.00 54.81 250 HIS A C 1
ATOM 1952 O O . HIS A 1 250 ? -13.949 -8.419 27.152 1.00 54.81 250 HIS A O 1
ATOM 1958 N N . THR A 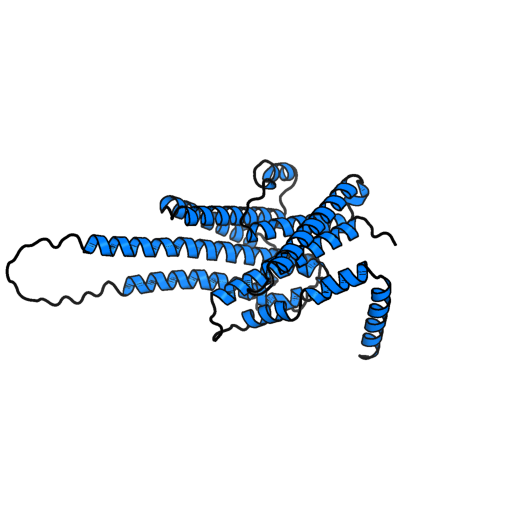1 251 ? -14.222 -10.057 28.673 1.00 60.88 251 THR A N 1
ATOM 1959 C CA . THR A 1 251 ? -12.976 -10.756 28.364 1.00 60.88 251 THR A CA 1
ATOM 1960 C C . THR A 1 251 ? -12.969 -11.295 26.927 1.00 60.88 251 THR A C 1
ATOM 1962 O O . THR A 1 251 ? -11.968 -11.165 26.227 1.00 60.88 251 THR A O 1
ATOM 1965 N N . GLU A 1 252 ? -14.086 -11.847 26.437 1.00 59.22 252 GLU A N 1
ATOM 1966 C CA . GLU A 1 252 ? -14.162 -12.395 25.071 1.00 59.22 252 GLU A CA 1
ATOM 1967 C C . GLU A 1 252 ? -14.090 -11.312 23.977 1.00 59.22 252 GLU A C 1
ATOM 1969 O O . GLU A 1 252 ? -13.418 -11.503 22.959 1.00 59.22 252 GLU A O 1
ATOM 1974 N N . CYS A 1 253 ? -14.726 -10.154 24.191 1.00 54.50 253 CYS A N 1
ATOM 1975 C CA . CYS A 1 253 ? -14.709 -9.042 23.236 1.00 54.50 253 CYS A CA 1
ATOM 1976 C C . CYS A 1 253 ? -13.309 -8.419 23.096 1.00 54.50 253 CYS A C 1
ATOM 1978 O O . CYS A 1 253 ? -12.834 -8.211 21.977 1.00 54.50 253 CYS A O 1
ATOM 1980 N N . GLU A 1 254 ? -12.626 -8.162 24.217 1.00 59.88 254 GLU A N 1
ATOM 1981 C CA . GLU A 1 254 ? -11.257 -7.626 24.210 1.00 59.88 254 GLU A CA 1
ATOM 1982 C C . GLU A 1 254 ? -10.271 -8.596 23.538 1.00 59.88 254 GLU A C 1
ATOM 1984 O O . GLU A 1 254 ? -9.369 -8.177 22.808 1.00 59.88 254 GLU A O 1
ATOM 1989 N N . MET A 1 255 ? -10.467 -9.908 23.716 1.00 60.31 255 MET A N 1
ATOM 1990 C CA . MET A 1 255 ? -9.635 -10.928 23.074 1.00 60.31 255 MET A CA 1
ATOM 1991 C C . MET A 1 255 ? -9.774 -10.940 21.545 1.00 60.31 255 MET A C 1
ATOM 1993 O O . MET A 1 255 ? -8.774 -11.119 20.842 1.00 60.31 255 MET A O 1
ATOM 1997 N N . GLN A 1 256 ? -10.982 -10.743 21.010 1.00 58.91 256 GLN A N 1
ATOM 1998 C CA . GLN A 1 256 ? -11.215 -10.765 19.564 1.00 58.91 256 GLN A CA 1
ATOM 1999 C C . GLN A 1 256 ? -10.702 -9.493 18.866 1.00 58.91 256 GLN A C 1
ATOM 2001 O O . GLN A 1 256 ? -10.093 -9.590 17.797 1.00 58.91 256 GLN A O 1
ATOM 2006 N N . GLU A 1 257 ? -10.847 -8.320 19.494 1.00 61.75 257 GLU A N 1
ATOM 2007 C CA . GLU A 1 257 ? -10.258 -7.061 19.009 1.00 61.75 257 GLU A CA 1
ATOM 2008 C C . GLU A 1 257 ? -8.727 -7.153 18.935 1.00 61.75 257 GLU A C 1
ATOM 2010 O O . GLU A 1 257 ? -8.108 -6.813 17.919 1.00 61.75 257 GLU A O 1
ATOM 2015 N N . MET A 1 258 ? -8.114 -7.682 19.996 1.00 70.25 258 MET A N 1
ATOM 2016 C CA . MET A 1 258 ? -6.667 -7.847 20.077 1.00 70.25 258 MET A CA 1
ATOM 2017 C C . MET A 1 258 ? -6.148 -8.790 18.985 1.00 70.25 258 MET A C 1
ATOM 2019 O O . MET A 1 258 ? -5.134 -8.494 18.354 1.00 70.25 258 MET A O 1
ATOM 2023 N N . ALA A 1 259 ? -6.888 -9.858 18.669 1.00 74.69 259 ALA A N 1
ATOM 2024 C CA . ALA A 1 259 ? -6.515 -10.810 17.625 1.00 74.69 259 ALA A CA 1
ATOM 2025 C C . ALA A 1 259 ? -6.499 -10.196 16.208 1.00 74.69 259 ALA A C 1
ATOM 2027 O O . ALA A 1 259 ? -5.584 -10.471 15.425 1.00 74.69 259 ALA A O 1
ATOM 2028 N N . VAL A 1 260 ? -7.477 -9.347 15.860 1.00 72.81 260 VAL A N 1
ATOM 2029 C CA . VAL A 1 260 ? -7.534 -8.678 14.541 1.00 72.81 260 VAL A CA 1
ATOM 2030 C C . VAL A 1 260 ? -6.401 -7.658 14.389 1.00 72.81 260 VAL A C 1
ATOM 2032 O O . VAL A 1 260 ? -5.753 -7.568 13.335 1.00 72.81 260 VAL A O 1
ATOM 2035 N N . LEU A 1 261 ? -6.120 -6.907 15.454 1.00 78.56 261 LEU A N 1
ATOM 2036 C CA . LEU A 1 261 ? -5.021 -5.946 15.475 1.00 78.56 261 LEU A CA 1
ATOM 2037 C C . LEU A 1 261 ? -3.655 -6.641 15.448 1.00 78.56 261 LEU A C 1
ATOM 2039 O O . LEU A 1 261 ? -2.749 -6.167 14.762 1.00 78.56 261 LEU A O 1
ATOM 2043 N N . ASP A 1 262 ? -3.513 -7.792 16.101 1.00 86.31 262 ASP A N 1
ATOM 2044 C CA . ASP A 1 262 ? -2.278 -8.576 16.083 1.00 86.31 262 ASP A CA 1
ATOM 2045 C C . ASP A 1 262 ? -2.003 -9.209 14.713 1.00 86.31 262 ASP A C 1
ATOM 2047 O O . ASP A 1 262 ? -0.861 -9.184 14.246 1.00 86.31 262 ASP A O 1
ATOM 2051 N N . ALA A 1 263 ? -3.036 -9.672 14.000 1.00 88.50 263 ALA A N 1
ATOM 2052 C CA . ALA A 1 263 ? -2.886 -10.099 12.607 1.00 88.50 263 ALA A CA 1
ATOM 2053 C C . ALA A 1 263 ? -2.372 -8.950 11.717 1.00 88.50 263 ALA A C 1
ATOM 2055 O O . ALA A 1 263 ? -1.444 -9.134 10.925 1.00 88.50 263 ALA A O 1
ATOM 2056 N N . SER A 1 264 ? -2.915 -7.741 11.908 1.00 91.88 264 SER A N 1
ATOM 2057 C CA . SER A 1 264 ? -2.490 -6.537 11.184 1.00 91.88 264 SER A CA 1
ATOM 2058 C C . SER A 1 264 ? -1.031 -6.162 11.484 1.00 91.88 264 SER A C 1
ATOM 2060 O O . SER A 1 264 ? -0.275 -5.845 10.561 1.00 91.88 264 SER A O 1
ATOM 2062 N N . LYS A 1 265 ? -0.595 -6.259 12.751 1.00 93.69 265 LYS A N 1
ATOM 2063 C CA . LYS A 1 265 ? 0.818 -6.074 13.139 1.00 93.69 265 LYS A CA 1
ATOM 2064 C C . LYS A 1 265 ? 1.729 -7.084 12.450 1.00 93.69 265 LYS A C 1
ATOM 2066 O O . LYS A 1 265 ? 2.784 -6.699 11.954 1.00 93.69 265 LYS A O 1
ATOM 2071 N N . GLY A 1 266 ? 1.305 -8.344 12.346 1.00 95.19 266 GLY A N 1
ATOM 2072 C CA . GLY A 1 266 ? 2.069 -9.389 11.663 1.00 95.19 266 GLY A CA 1
ATOM 2073 C C . GLY A 1 266 ? 2.439 -9.014 10.224 1.00 95.19 266 GLY A C 1
ATOM 2074 O O . GLY A 1 266 ? 3.573 -9.227 9.798 1.00 95.19 266 GLY A O 1
ATOM 2075 N N . TYR A 1 267 ? 1.531 -8.382 9.477 1.00 96.12 267 TYR A N 1
ATOM 2076 C CA . TYR A 1 267 ? 1.831 -7.882 8.130 1.00 96.12 267 TYR A CA 1
ATOM 2077 C C . TYR A 1 267 ? 2.795 -6.690 8.130 1.00 96.12 267 TYR A C 1
ATOM 2079 O O . TYR A 1 267 ? 3.694 -6.637 7.290 1.00 96.12 267 TYR A O 1
ATOM 2087 N N . ALA A 1 268 ? 2.660 -5.760 9.079 1.00 95.75 268 ALA A N 1
ATOM 2088 C CA . ALA A 1 268 ? 3.610 -4.658 9.234 1.00 95.75 268 ALA A CA 1
ATOM 2089 C C . ALA A 1 268 ? 5.025 -5.170 9.551 1.00 95.75 268 ALA A C 1
ATOM 2091 O O . ALA A 1 268 ? 6.005 -4.658 9.006 1.00 95.75 268 ALA A O 1
ATOM 2092 N N . TYR A 1 269 ? 5.132 -6.221 10.365 1.00 96.31 269 TYR A N 1
ATOM 2093 C CA . TYR A 1 269 ? 6.405 -6.867 10.670 1.00 96.31 269 TYR A CA 1
ATOM 2094 C C . TYR A 1 269 ? 7.003 -7.543 9.438 1.00 96.31 269 TYR A C 1
ATOM 2096 O O . TYR A 1 269 ? 8.187 -7.367 9.162 1.00 96.31 269 TYR A O 1
ATOM 2104 N N . LYS A 1 270 ? 6.190 -8.228 8.622 1.00 96.06 270 LYS A N 1
ATOM 2105 C CA . LYS A 1 270 ? 6.646 -8.794 7.337 1.00 96.06 270 LYS A CA 1
ATOM 2106 C C . LYS A 1 270 ? 7.244 -7.725 6.428 1.00 96.06 270 LYS A C 1
ATOM 2108 O O . LYS A 1 270 ? 8.322 -7.925 5.874 1.00 96.06 270 LYS A O 1
ATOM 2113 N N . ILE A 1 271 ? 6.605 -6.559 6.343 1.00 95.31 271 ILE A N 1
ATOM 2114 C CA . ILE A 1 271 ? 7.143 -5.418 5.592 1.00 95.31 271 ILE A CA 1
ATOM 2115 C C . ILE A 1 271 ? 8.491 -4.980 6.181 1.00 95.31 271 ILE A C 1
ATOM 2117 O O . ILE A 1 271 ? 9.466 -4.880 5.438 1.00 95.31 271 ILE A O 1
ATOM 2121 N N . ALA A 1 272 ? 8.585 -4.790 7.500 1.00 95.12 272 ALA A N 1
ATOM 2122 C CA . ALA A 1 272 ? 9.828 -4.393 8.165 1.00 95.12 272 ALA A CA 1
ATOM 2123 C C . ALA A 1 272 ? 10.988 -5.372 7.895 1.00 95.12 272 ALA A C 1
ATOM 2125 O O . ALA A 1 272 ? 12.079 -4.941 7.523 1.00 95.12 272 ALA A O 1
ATOM 2126 N N . HIS A 1 273 ? 10.738 -6.681 7.985 1.00 94.94 273 HIS A N 1
ATOM 2127 C CA . HIS A 1 273 ? 11.738 -7.735 7.755 1.00 94.94 273 HIS A CA 1
ATOM 2128 C C . HIS A 1 273 ? 12.159 -7.897 6.290 1.00 94.94 273 HIS A C 1
ATOM 2130 O O . HIS A 1 273 ? 13.161 -8.545 6.012 1.00 94.94 273 HIS A O 1
ATOM 2136 N N . THR A 1 274 ? 11.445 -7.294 5.338 1.00 93.88 274 THR A N 1
ATOM 2137 C CA . THR A 1 274 ? 11.866 -7.256 3.924 1.00 93.88 274 THR A CA 1
ATOM 2138 C C . THR A 1 274 ? 12.606 -5.974 3.541 1.00 93.88 274 THR A C 1
ATOM 2140 O O . THR A 1 274 ? 13.037 -5.816 2.395 1.00 93.88 274 THR A O 1
ATOM 2143 N N . MET A 1 275 ? 12.812 -5.053 4.487 1.00 89.94 275 MET A N 1
ATOM 2144 C CA . MET A 1 275 ? 13.365 -3.736 4.177 1.00 89.94 275 MET A CA 1
ATOM 2145 C C . MET A 1 275 ? 14.801 -3.749 3.671 1.00 89.94 275 MET A C 1
ATOM 2147 O O . MET A 1 275 ? 15.168 -2.904 2.852 1.00 89.94 275 MET A O 1
ATOM 2151 N N . HIS A 1 276 ? 15.634 -4.686 4.118 1.00 89.69 276 HIS A N 1
ATOM 2152 C CA . HIS A 1 276 ? 17.002 -4.793 3.609 1.00 89.69 276 HIS A CA 1
ATOM 2153 C C . HIS A 1 276 ? 17.023 -5.143 2.119 1.00 89.69 276 HIS A C 1
ATOM 2155 O O . HIS A 1 276 ? 17.842 -4.592 1.387 1.00 89.69 276 HIS A O 1
ATOM 2161 N N . LEU A 1 277 ? 16.077 -5.967 1.652 1.00 90.12 277 LEU A N 1
ATOM 2162 C CA . LEU A 1 277 ? 15.928 -6.306 0.234 1.00 90.12 277 LEU A CA 1
ATOM 2163 C C . LEU A 1 277 ? 15.519 -5.091 -0.598 1.00 90.12 277 LEU A C 1
ATOM 2165 O O . LEU A 1 277 ? 16.020 -4.888 -1.702 1.00 90.12 277 LEU A O 1
ATOM 2169 N N . MET A 1 278 ? 14.652 -4.245 -0.040 1.00 85.31 278 MET A N 1
ATOM 2170 C CA . MET A 1 278 ? 14.180 -3.026 -0.696 1.00 85.31 278 MET A CA 1
ATOM 2171 C C . MET A 1 278 ? 15.261 -1.944 -0.814 1.00 85.31 278 MET A C 1
ATOM 2173 O O . MET A 1 278 ? 15.156 -1.060 -1.656 1.00 85.31 278 MET A O 1
ATOM 2177 N N . ARG A 1 279 ? 16.326 -2.008 -0.009 1.00 80.81 279 ARG A N 1
ATOM 2178 C CA . ARG A 1 279 ? 17.448 -1.052 -0.046 1.00 80.81 279 ARG A CA 1
ATOM 2179 C C . ARG A 1 279 ? 18.581 -1.470 -0.986 1.00 80.81 279 ARG A C 1
ATOM 2181 O O . ARG A 1 279 ? 19.586 -0.764 -1.086 1.00 80.81 279 ARG A O 1
ATOM 2188 N N . GLY A 1 280 ? 18.453 -2.616 -1.651 1.00 78.44 280 GLY A N 1
ATOM 2189 C CA . GLY A 1 280 ? 19.460 -3.091 -2.589 1.00 78.44 280 GLY A CA 1
ATOM 2190 C C . GLY A 1 280 ? 19.625 -2.134 -3.780 1.00 78.44 280 GLY A C 1
ATOM 2191 O O . GLY A 1 280 ? 18.642 -1.556 -4.247 1.00 78.44 280 GLY A O 1
ATOM 2192 N N . PRO A 1 281 ? 20.839 -1.998 -4.348 1.00 73.88 281 PRO A N 1
ATOM 2193 C CA . PRO A 1 281 ? 21.072 -1.157 -5.528 1.00 73.88 281 PRO A CA 1
ATOM 2194 C C . PRO A 1 281 ? 20.226 -1.576 -6.742 1.00 73.88 281 PRO A C 1
ATOM 2196 O O . PRO A 1 281 ? 20.005 -0.768 -7.639 1.00 73.88 281 PRO A O 1
ATOM 2199 N N . GLN A 1 282 ? 19.733 -2.817 -6.754 1.00 73.50 282 GLN A N 1
ATOM 2200 C CA . GLN A 1 282 ? 18.857 -3.367 -7.788 1.00 73.50 282 GLN A CA 1
ATOM 2201 C C . GLN A 1 282 ? 17.456 -2.739 -7.796 1.00 73.50 282 GLN A C 1
ATOM 2203 O O . GLN A 1 282 ? 16.807 -2.705 -8.834 1.00 73.50 282 GLN A O 1
ATOM 2208 N N . VAL A 1 283 ? 16.984 -2.219 -6.658 1.00 75.06 283 VAL A N 1
ATOM 2209 C CA . VAL A 1 283 ? 15.652 -1.601 -6.560 1.00 75.06 283 VAL A CA 1
ATOM 2210 C C . VAL A 1 283 ? 15.633 -0.240 -7.257 1.00 75.06 283 VAL A C 1
ATOM 2212 O O . VAL A 1 283 ? 14.606 0.169 -7.801 1.00 75.06 283 VAL A O 1
ATOM 2215 N N . GLY A 1 284 ? 16.788 0.435 -7.293 1.00 75.88 284 GLY A N 1
ATOM 2216 C CA . GLY A 1 284 ? 17.013 1.657 -8.055 1.00 75.88 284 GLY A CA 1
ATOM 2217 C C . GLY A 1 284 ? 15.901 2.692 -7.876 1.00 75.88 284 GLY A C 1
ATOM 2218 O O . GLY A 1 284 ? 15.441 2.970 -6.769 1.00 75.88 284 GLY A O 1
ATOM 2219 N N . ILE A 1 285 ? 15.445 3.248 -8.998 1.00 66.56 285 ILE A N 1
ATOM 2220 C CA . ILE A 1 285 ? 14.409 4.286 -9.034 1.00 66.56 285 ILE A CA 1
ATOM 2221 C C . ILE A 1 285 ? 13.014 3.769 -8.626 1.00 66.56 285 ILE A C 1
ATOM 2223 O O . ILE A 1 285 ? 12.154 4.543 -8.204 1.00 66.56 285 ILE A O 1
ATOM 2227 N N . CYS A 1 286 ? 12.795 2.451 -8.684 1.00 66.44 286 CYS A N 1
ATOM 2228 C CA . CYS A 1 286 ? 11.528 1.820 -8.317 1.00 66.44 286 CYS A CA 1
ATOM 2229 C C . CYS A 1 286 ? 11.284 1.837 -6.802 1.00 66.44 286 CYS A C 1
ATOM 2231 O O . CYS A 1 286 ? 10.149 1.628 -6.373 1.00 66.44 286 CYS A O 1
ATOM 2233 N N . PHE A 1 287 ? 12.305 2.137 -5.988 1.00 71.44 287 PHE A N 1
ATOM 2234 C CA . PHE A 1 287 ? 12.192 2.203 -4.530 1.00 71.44 287 PHE A CA 1
ATOM 2235 C C . PHE A 1 287 ? 11.019 3.077 -4.076 1.00 71.44 287 PHE A C 1
ATOM 2237 O O . PHE A 1 287 ? 10.205 2.655 -3.252 1.00 71.44 287 PHE A O 1
ATOM 2244 N N . TYR A 1 288 ? 10.885 4.265 -4.672 1.00 66.12 288 TYR A N 1
ATOM 2245 C CA . TYR A 1 288 ? 9.856 5.231 -4.296 1.00 66.12 288 TYR A CA 1
ATOM 2246 C C . TYR A 1 288 ? 8.440 4.728 -4.579 1.00 66.12 288 TYR A C 1
ATOM 2248 O O . TYR A 1 288 ? 7.563 4.851 -3.728 1.00 66.12 288 TYR A O 1
ATOM 2256 N N . GLY A 1 289 ? 8.220 4.118 -5.745 1.00 65.62 289 GLY A N 1
ATOM 2257 C CA . GLY A 1 289 ? 6.911 3.568 -6.101 1.00 65.62 289 GLY A CA 1
ATOM 2258 C C . GLY A 1 289 ? 6.564 2.292 -5.338 1.00 65.62 289 GLY A C 1
ATOM 2259 O O . GLY A 1 289 ? 5.391 2.040 -5.070 1.00 65.62 289 GLY A O 1
ATOM 2260 N N . MET A 1 290 ? 7.572 1.492 -4.981 1.00 72.81 290 MET A N 1
ATOM 2261 C CA . MET A 1 290 ? 7.345 0.149 -4.454 1.00 72.81 290 MET A CA 1
ATOM 2262 C C . MET A 1 290 ? 7.364 0.050 -2.930 1.00 72.81 290 MET A C 1
ATOM 2264 O O . MET A 1 290 ? 6.626 -0.755 -2.370 1.00 72.81 290 MET A O 1
ATOM 2268 N N . CYS A 1 291 ? 8.176 0.863 -2.256 1.00 79.31 291 CYS A N 1
ATOM 2269 C CA . CYS A 1 291 ? 8.518 0.631 -0.850 1.00 79.31 291 CYS A CA 1
ATOM 2270 C C . CYS A 1 291 ? 7.897 1.678 0.072 1.00 79.31 291 CYS A C 1
ATOM 2272 O O . CYS A 1 291 ? 7.452 1.361 1.171 1.00 79.31 291 CYS A O 1
ATOM 2274 N N . VAL A 1 292 ? 7.810 2.928 -0.384 1.00 79.75 292 VAL A N 1
ATOM 2275 C CA . VAL A 1 292 ? 7.394 4.056 0.458 1.00 79.75 292 VAL A CA 1
ATOM 2276 C C . VAL A 1 292 ? 5.994 3.854 1.030 1.00 79.75 292 VAL A C 1
ATOM 2278 O O . VAL A 1 292 ? 5.776 4.069 2.220 1.00 79.75 292 VAL A O 1
ATOM 2281 N N . VAL A 1 293 ? 5.047 3.392 0.215 1.00 80.69 293 VAL A N 1
ATOM 2282 C CA . VAL A 1 293 ? 3.655 3.221 0.648 1.00 80.69 293 VAL A CA 1
ATOM 2283 C C . VAL A 1 293 ? 3.518 2.092 1.668 1.00 80.69 293 VAL A C 1
ATOM 2285 O O . VAL A 1 293 ? 2.999 2.370 2.753 1.00 80.69 293 VAL A O 1
ATOM 2288 N N . PRO A 1 294 ? 4.016 0.866 1.404 1.00 89.12 294 PRO A N 1
ATOM 2289 C CA . PRO A 1 294 ? 4.026 -0.178 2.420 1.00 89.12 294 PRO A CA 1
ATOM 2290 C C . PRO A 1 294 ? 4.705 0.221 3.723 1.00 89.12 294 PRO A C 1
ATOM 2292 O O . PRO A 1 294 ? 4.118 0.027 4.784 1.00 89.12 294 PRO A O 1
ATOM 2295 N N . ILE A 1 295 ? 5.894 0.828 3.650 1.00 88.56 295 ILE A N 1
ATOM 2296 C CA . ILE A 1 295 ? 6.643 1.270 4.834 1.00 88.56 295 ILE A CA 1
ATOM 2297 C C . ILE A 1 295 ? 5.812 2.244 5.652 1.00 88.56 295 ILE A C 1
ATOM 2299 O O . ILE A 1 295 ? 5.756 2.142 6.871 1.00 88.56 295 ILE A O 1
ATOM 2303 N N . SER A 1 296 ? 5.167 3.193 4.984 1.00 83.19 296 SER A N 1
ATOM 2304 C CA . SER A 1 296 ? 4.455 4.270 5.660 1.00 83.19 296 SER A CA 1
ATOM 2305 C C . SER A 1 296 ? 3.176 3.783 6.301 1.00 83.19 296 SER A C 1
ATOM 2307 O O . SER A 1 296 ? 2.907 4.138 7.442 1.00 83.19 296 SER A O 1
ATOM 2309 N N . LEU A 1 297 ? 2.421 2.926 5.613 1.00 86.62 297 LEU A N 1
ATOM 2310 C CA . LEU A 1 297 ? 1.228 2.314 6.187 1.00 86.62 297 LEU A CA 1
ATOM 2311 C C . LEU A 1 297 ? 1.587 1.392 7.356 1.00 86.62 297 LEU A C 1
ATOM 2313 O O . LEU A 1 297 ? 0.965 1.500 8.409 1.00 86.62 297 LEU A O 1
ATOM 2317 N N . ALA A 1 298 ? 2.629 0.566 7.215 1.00 91.88 298 ALA A N 1
ATOM 2318 C CA . ALA A 1 298 ? 3.134 -0.272 8.301 1.00 91.88 298 ALA A CA 1
ATOM 2319 C C . ALA A 1 298 ? 3.599 0.577 9.495 1.00 91.88 298 ALA A C 1
ATOM 2321 O O . ALA A 1 298 ? 3.203 0.332 10.631 1.00 91.88 298 ALA A O 1
ATOM 2322 N N . PHE A 1 299 ? 4.380 1.631 9.250 1.00 89.62 299 PHE A N 1
ATOM 2323 C CA . PHE A 1 299 ? 4.873 2.526 10.294 1.00 89.62 299 PHE A CA 1
ATOM 2324 C C . PHE A 1 299 ? 3.742 3.289 10.992 1.00 89.62 299 PHE A C 1
ATOM 2326 O O . PHE A 1 299 ? 3.753 3.414 12.218 1.00 89.62 299 PHE A O 1
ATOM 2333 N N . SER A 1 300 ? 2.765 3.798 10.235 1.00 85.75 300 SER A N 1
ATOM 2334 C CA . SER A 1 300 ? 1.579 4.457 10.785 1.00 85.75 300 SER A CA 1
ATOM 2335 C C . SER A 1 300 ? 0.755 3.498 11.637 1.00 85.75 300 SER A C 1
ATOM 2337 O O . SER A 1 300 ? 0.344 3.882 12.729 1.00 85.75 300 SER A O 1
ATOM 2339 N N . LEU A 1 301 ? 0.565 2.256 11.180 1.00 88.69 301 LEU A N 1
ATOM 2340 C CA . LEU A 1 301 ? -0.136 1.225 11.937 1.00 88.69 301 LEU A CA 1
ATOM 2341 C C . LEU A 1 301 ? 0.584 0.922 13.255 1.00 88.69 301 LEU A C 1
ATOM 2343 O O . LEU A 1 301 ? -0.018 1.052 14.316 1.00 88.69 301 LEU A O 1
ATOM 2347 N N . LEU A 1 302 ? 1.880 0.599 13.215 1.00 89.69 302 LEU A N 1
ATOM 2348 C CA . LEU A 1 302 ? 2.647 0.311 14.433 1.00 89.69 302 LEU A CA 1
ATOM 2349 C C . LEU A 1 302 ? 2.717 1.524 15.363 1.00 89.69 302 LEU A C 1
ATOM 2351 O O . LEU A 1 302 ? 2.660 1.378 16.574 1.00 89.69 302 LEU A O 1
ATOM 2355 N N . THR A 1 303 ? 2.775 2.742 14.825 1.00 86.31 303 THR A N 1
ATOM 2356 C CA . THR A 1 303 ? 2.731 3.963 15.644 1.00 86.31 303 THR A CA 1
ATOM 2357 C C . THR A 1 303 ? 1.388 4.166 16.337 1.00 86.31 303 THR A C 1
ATOM 2359 O O . THR A 1 303 ? 1.368 4.702 17.442 1.00 86.31 303 THR A O 1
ATOM 2362 N N . ALA A 1 304 ? 0.287 3.756 15.709 1.00 83.56 304 ALA A N 1
ATOM 2363 C CA . ALA A 1 304 ? -1.038 3.820 16.312 1.00 83.56 304 ALA A CA 1
ATOM 2364 C C . ALA A 1 304 ? -1.249 2.731 17.375 1.00 83.56 304 ALA A C 1
ATOM 2366 O O . ALA A 1 304 ? -1.938 2.980 18.359 1.00 83.56 304 ALA A O 1
ATOM 2367 N N . LEU A 1 305 ? -0.662 1.546 17.181 1.00 86.06 305 LEU A N 1
ATOM 2368 C CA . LEU A 1 305 ? -0.860 0.390 18.061 1.00 86.06 305 LEU A CA 1
ATOM 2369 C C . LEU A 1 305 ? 0.161 0.291 19.200 1.00 86.06 305 LEU A C 1
ATOM 2371 O O . LEU A 1 305 ? -0.142 -0.294 20.235 1.00 86.06 305 LEU A O 1
ATOM 2375 N N . GLU A 1 306 ? 1.365 0.836 19.026 1.00 87.12 306 GLU A N 1
ATOM 2376 C CA . GLU A 1 306 ? 2.444 0.744 20.009 1.00 87.12 306 GLU A CA 1
ATOM 2377 C C . GLU A 1 306 ? 2.698 2.098 20.689 1.00 87.12 306 GLU A C 1
ATOM 2379 O O . GLU A 1 306 ? 3.046 3.087 20.021 1.00 87.12 306 GLU A O 1
ATOM 2384 N N . PRO A 1 307 ? 2.626 2.178 22.028 1.00 84.19 307 PRO A N 1
ATOM 2385 C CA . PRO A 1 307 ? 3.008 3.387 22.739 1.00 84.19 307 PRO A CA 1
ATOM 2386 C C . PRO A 1 307 ? 4.509 3.662 22.570 1.00 84.19 307 PRO A C 1
ATOM 2388 O O . PRO A 1 307 ? 5.318 2.750 22.417 1.00 84.19 307 PRO A O 1
ATOM 2391 N N . ALA A 1 308 ? 4.913 4.935 22.643 1.00 76.38 308 ALA A N 1
ATOM 2392 C CA . ALA A 1 308 ? 6.310 5.340 22.428 1.00 76.38 308 ALA A CA 1
ATOM 2393 C C . ALA A 1 308 ? 7.313 4.660 23.386 1.00 76.38 308 ALA A C 1
ATOM 2395 O O . ALA A 1 308 ? 8.483 4.514 23.046 1.00 76.38 308 ALA A O 1
ATOM 2396 N N . ALA A 1 309 ? 6.854 4.229 24.565 1.00 81.75 309 ALA A N 1
ATOM 2397 C CA . ALA A 1 309 ? 7.659 3.505 25.547 1.00 81.75 309 ALA A CA 1
ATOM 2398 C C . ALA A 1 309 ? 7.870 2.013 25.212 1.00 81.75 309 ALA A C 1
ATOM 2400 O O . ALA A 1 309 ? 8.751 1.390 25.796 1.00 81.75 309 ALA A O 1
ATOM 2401 N N . GLN A 1 310 ? 7.080 1.437 24.299 1.00 88.69 310 GLN A N 1
ATOM 2402 C CA . GLN A 1 310 ? 7.096 0.013 23.931 1.00 88.69 310 GLN A CA 1
ATOM 2403 C C . GLN A 1 310 ? 7.248 -0.149 22.413 1.00 88.69 310 GLN A C 1
ATOM 2405 O O . GLN A 1 310 ? 6.456 -0.815 21.755 1.00 88.69 310 GLN A O 1
ATOM 2410 N N . MET A 1 311 ? 8.245 0.522 21.841 1.00 89.00 311 MET A N 1
ATOM 2411 C CA . MET A 1 311 ? 8.508 0.469 20.406 1.00 89.00 311 MET A CA 1
ATOM 2412 C C . MET A 1 311 ? 9.160 -0.866 20.021 1.00 89.00 311 MET A C 1
ATOM 2414 O O . MET A 1 311 ? 10.259 -1.165 20.496 1.00 89.00 311 MET A O 1
ATOM 2418 N N . SER A 1 312 ? 8.515 -1.622 19.129 1.00 94.81 312 SER A N 1
ATOM 2419 C CA . SER A 1 312 ? 9.062 -2.861 18.559 1.00 94.81 312 SER A CA 1
ATOM 2420 C C . SER A 1 312 ? 10.336 -2.613 17.742 1.00 94.81 312 SER A C 1
ATOM 2422 O O . SER A 1 312 ? 10.617 -1.491 17.300 1.00 94.81 312 SER A O 1
ATOM 2424 N N . GLU A 1 313 ? 11.124 -3.669 17.523 1.00 95.75 313 GLU A N 1
ATOM 2425 C CA . GLU A 1 313 ? 12.293 -3.615 16.638 1.00 95.75 313 GLU A CA 1
ATOM 2426 C C . GLU A 1 313 ? 11.865 -3.262 15.206 1.00 95.75 313 GLU A C 1
ATOM 2428 O O . GLU A 1 313 ? 12.468 -2.413 14.550 1.00 95.75 313 GLU A O 1
ATOM 2433 N N . GLU A 1 314 ? 10.750 -3.821 14.746 1.00 95.75 314 GLU A N 1
ATOM 2434 C CA . GLU A 1 314 ? 10.178 -3.574 13.429 1.00 95.75 314 GLU A CA 1
ATOM 2435 C C . GLU A 1 314 ? 9.802 -2.104 13.239 1.00 95.75 314 GLU A C 1
ATOM 2437 O O . GLU A 1 314 ? 10.123 -1.501 12.209 1.00 95.75 314 GLU A O 1
ATOM 2442 N N . ARG A 1 315 ? 9.204 -1.469 14.254 1.00 92.06 315 ARG A N 1
ATOM 2443 C CA . ARG A 1 315 ? 8.926 -0.030 14.214 1.00 92.06 315 ARG A CA 1
ATOM 2444 C C . ARG A 1 315 ? 10.210 0.802 14.158 1.00 92.06 315 ARG A C 1
ATOM 2446 O O . ARG A 1 315 ? 10.230 1.820 13.460 1.00 92.06 315 ARG A O 1
ATOM 2453 N N . GLN A 1 316 ? 11.290 0.378 14.818 1.00 91.75 316 GLN A N 1
ATOM 2454 C CA . GLN A 1 316 ? 12.606 1.028 14.710 1.00 91.75 316 GLN A CA 1
ATOM 2455 C C . GLN A 1 316 ? 13.210 0.869 13.310 1.00 91.75 316 GLN A C 1
ATOM 2457 O O . GLN A 1 316 ? 13.729 1.840 12.748 1.00 91.75 316 GLN A O 1
ATOM 2462 N N . ILE A 1 317 ? 13.102 -0.318 12.709 1.00 91.94 317 ILE A N 1
ATOM 2463 C CA . ILE A 1 317 ? 13.543 -0.585 11.334 1.00 91.94 317 ILE A CA 1
ATOM 2464 C C . ILE A 1 317 ? 12.792 0.324 10.356 1.00 91.94 317 ILE A C 1
ATOM 2466 O O . ILE A 1 317 ? 13.413 0.985 9.519 1.00 91.94 317 ILE A O 1
ATOM 2470 N N . LEU A 1 318 ? 11.468 0.429 10.474 1.00 89.50 318 LEU A N 1
ATOM 2471 C CA . LEU A 1 318 ? 10.661 1.288 9.604 1.00 89.50 318 LEU A CA 1
ATOM 2472 C C . LEU A 1 318 ? 10.961 2.777 9.833 1.00 89.50 318 LEU A C 1
ATOM 2474 O O . LEU A 1 318 ? 11.164 3.518 8.871 1.00 89.50 318 LEU A O 1
ATOM 2478 N N . SER A 1 319 ? 11.079 3.209 11.091 1.00 85.25 319 SER A N 1
ATOM 2479 C CA . SER A 1 319 ? 11.437 4.588 11.451 1.00 85.25 319 SER A CA 1
ATOM 2480 C C . SER A 1 319 ? 12.804 4.986 10.889 1.00 85.25 319 SER A C 1
ATOM 2482 O O . SER A 1 319 ? 12.936 6.015 10.228 1.00 85.25 319 SER A O 1
ATOM 2484 N N . SER A 1 320 ? 13.820 4.139 11.071 1.00 84.56 320 SER A N 1
ATOM 2485 C CA . SER A 1 320 ? 15.161 4.373 10.525 1.00 84.56 320 SER A CA 1
ATOM 2486 C C . SER A 1 320 ? 15.185 4.326 8.995 1.00 84.56 320 SER A C 1
ATOM 2488 O O . SER A 1 320 ? 15.954 5.062 8.384 1.00 84.56 320 SER A O 1
ATOM 2490 N N . SER A 1 321 ? 14.319 3.525 8.361 1.00 82.88 321 SER A N 1
ATOM 2491 C CA . SER A 1 321 ? 14.135 3.520 6.901 1.00 82.88 321 SER A CA 1
ATOM 2492 C C . SER A 1 321 ? 13.601 4.849 6.387 1.00 82.88 321 SER A C 1
ATOM 2494 O O . SER A 1 321 ? 14.117 5.375 5.405 1.00 82.88 321 SER A O 1
ATOM 2496 N N . LEU A 1 322 ? 12.597 5.402 7.067 1.00 74.94 322 LEU A N 1
ATOM 2497 C CA . LEU A 1 322 ? 11.998 6.688 6.718 1.00 74.94 322 LEU A CA 1
ATOM 2498 C C . LEU A 1 322 ? 12.915 7.872 7.062 1.00 74.94 322 LEU A C 1
ATOM 2500 O O . LEU A 1 322 ? 12.886 8.881 6.369 1.00 74.94 322 LEU A O 1
ATOM 2504 N N . ALA A 1 323 ? 13.731 7.763 8.115 1.00 70.38 323 ALA A N 1
ATOM 2505 C CA . ALA A 1 323 ? 14.633 8.828 8.560 1.00 70.38 323 ALA A CA 1
ATOM 2506 C C . ALA A 1 323 ? 15.979 8.842 7.812 1.00 70.38 323 ALA A C 1
ATOM 2508 O O . ALA A 1 323 ? 16.491 9.910 7.482 1.00 70.38 323 ALA A O 1
ATOM 2509 N N . GLY A 1 324 ? 16.562 7.667 7.546 1.00 60.72 324 GLY A N 1
ATOM 2510 C CA . GLY A 1 324 ? 17.842 7.508 6.841 1.00 60.72 324 GLY A CA 1
ATOM 2511 C C . GLY A 1 324 ? 17.758 7.858 5.355 1.00 60.72 324 GLY A C 1
ATOM 2512 O O . GLY A 1 324 ? 18.764 8.172 4.719 1.00 60.72 324 GLY A O 1
ATOM 2513 N N . HIS A 1 325 ? 16.544 7.871 4.814 1.00 52.62 325 HIS A N 1
ATOM 2514 C CA . HIS A 1 325 ? 16.210 8.517 3.562 1.00 52.62 325 HIS A CA 1
ATOM 2515 C C . HIS A 1 325 ? 15.359 9.732 3.884 1.00 52.62 325 HIS A C 1
ATOM 2517 O O . HIS A 1 325 ? 14.142 9.705 3.729 1.00 52.62 325 HIS A O 1
ATOM 2523 N N . ALA A 1 326 ? 15.996 10.839 4.274 1.00 45.75 326 ALA A N 1
ATOM 2524 C CA . ALA A 1 326 ? 15.405 12.114 3.910 1.00 45.75 326 ALA A CA 1
ATOM 2525 C C . ALA A 1 326 ? 15.111 11.995 2.408 1.00 45.75 326 ALA A C 1
ATOM 2527 O O . ALA A 1 326 ? 16.042 11.877 1.609 1.00 45.75 326 ALA A O 1
ATOM 2528 N N . LEU A 1 327 ? 13.830 11.916 2.036 1.00 49.16 327 LEU A N 1
ATOM 2529 C CA . LEU A 1 327 ? 13.376 11.820 0.647 1.00 49.16 327 LEU A CA 1
ATOM 2530 C C . LEU A 1 327 ? 14.050 12.889 -0.240 1.00 49.16 327 LEU A C 1
ATOM 2532 O O . LEU A 1 327 ? 14.231 12.671 -1.433 1.00 49.16 327 LEU A O 1
ATOM 2536 N N . TYR A 1 328 ? 14.551 13.950 0.400 1.00 43.66 328 TYR A N 1
ATOM 2537 C CA . TYR A 1 328 ? 15.493 14.964 -0.059 1.00 43.66 328 TYR A CA 1
ATOM 2538 C C . TYR A 1 328 ? 16.852 14.510 -0.618 1.00 43.66 328 TYR A C 1
ATOM 2540 O O . TYR A 1 328 ? 17.514 15.342 -1.220 1.00 43.66 328 TYR A O 1
ATOM 2548 N N . SER A 1 329 ? 17.345 13.286 -0.431 1.00 54.94 329 SER A N 1
ATOM 2549 C CA . SER A 1 329 ? 18.681 12.927 -0.939 1.00 54.94 329 SER A CA 1
ATOM 2550 C C . SER A 1 329 ? 18.619 12.430 -2.372 1.00 54.94 329 SER A C 1
ATOM 2552 O O . SER A 1 329 ? 19.238 13.039 -3.221 1.00 54.94 329 SER A O 1
ATOM 2554 N N . TRP A 1 330 ? 17.876 11.368 -2.674 1.00 45.72 330 TRP A N 1
ATOM 2555 C CA . TRP A 1 330 ? 17.934 10.769 -4.010 1.00 45.72 330 TRP A CA 1
ATOM 2556 C C . TRP A 1 330 ? 17.048 11.478 -5.026 1.00 45.72 330 TRP A C 1
ATOM 2558 O O . TRP A 1 330 ? 17.486 11.666 -6.148 1.00 45.72 330 TRP A O 1
ATOM 2568 N N . VAL A 1 331 ? 15.846 11.926 -4.655 1.00 43.19 331 VAL A N 1
ATOM 2569 C CA . VAL A 1 331 ? 14.988 12.716 -5.553 1.00 43.19 331 VAL A CA 1
ATOM 2570 C C . VAL A 1 331 ? 15.574 14.105 -5.795 1.00 43.19 331 VAL A C 1
ATOM 2572 O O . VAL A 1 331 ? 15.573 14.541 -6.939 1.00 43.19 331 VAL A O 1
ATOM 2575 N N . SER A 1 332 ? 16.144 14.764 -4.781 1.00 43.91 332 SER A N 1
ATOM 2576 C CA . SER A 1 332 ? 16.815 16.056 -4.990 1.00 43.91 332 SER A CA 1
ATOM 2577 C C . SER A 1 332 ? 18.171 15.907 -5.665 1.00 43.91 332 SER A C 1
ATOM 2579 O O . SER A 1 332 ? 18.454 16.714 -6.531 1.00 43.91 332 SER A O 1
ATOM 2581 N N . GLN A 1 333 ? 18.978 14.879 -5.362 1.00 48.16 333 GLN A N 1
ATOM 2582 C CA . GLN A 1 333 ? 20.212 14.614 -6.123 1.00 48.16 333 GLN A CA 1
ATOM 2583 C C . GLN A 1 333 ? 19.890 14.241 -7.563 1.00 48.16 333 GLN A C 1
ATOM 2585 O O . GLN A 1 333 ? 20.544 14.729 -8.465 1.00 48.16 333 GLN A O 1
ATOM 2590 N N . PHE A 1 334 ? 18.863 13.429 -7.810 1.00 43.28 334 PHE A N 1
ATOM 2591 C CA . PHE A 1 334 ? 18.440 13.081 -9.162 1.00 43.28 334 PHE A CA 1
ATOM 2592 C C . PHE A 1 334 ? 17.841 14.287 -9.902 1.00 43.28 334 PHE A C 1
ATOM 2594 O O . PHE A 1 334 ? 18.125 14.489 -11.081 1.00 43.28 334 PHE A O 1
ATOM 2601 N N . ALA A 1 335 ? 17.052 15.128 -9.228 1.00 40.97 335 ALA A N 1
ATOM 2602 C CA . ALA A 1 335 ? 16.563 16.395 -9.773 1.00 40.97 335 ALA A CA 1
ATOM 2603 C C . ALA A 1 335 ? 17.721 17.375 -10.058 1.00 40.97 335 ALA A C 1
ATOM 2605 O O . ALA A 1 335 ? 17.799 17.906 -11.160 1.00 40.97 335 ALA A O 1
ATOM 2606 N N . GLU A 1 336 ? 18.681 17.535 -9.143 1.00 45.66 336 GLU A N 1
ATOM 2607 C CA . GLU A 1 336 ? 19.904 18.329 -9.345 1.00 45.66 336 GLU A CA 1
ATOM 2608 C C . GLU A 1 336 ? 20.787 17.756 -10.465 1.00 45.66 336 GLU A C 1
ATOM 2610 O O . GLU A 1 336 ? 21.346 18.510 -11.254 1.00 45.66 336 GLU A O 1
ATOM 2615 N N . GLU A 1 337 ? 20.902 16.433 -10.590 1.00 43.62 337 GLU A N 1
ATOM 2616 C CA . GLU A 1 337 ? 21.684 15.752 -11.631 1.00 43.62 337 GLU A CA 1
ATOM 2617 C C . GLU A 1 337 ? 21.022 15.826 -13.014 1.00 43.62 337 GLU A C 1
ATOM 2619 O O . GLU A 1 337 ? 21.719 15.851 -14.033 1.00 43.62 337 GLU A O 1
ATOM 2624 N N . THR A 1 338 ? 19.688 15.859 -13.070 1.00 43.38 338 THR A N 1
ATOM 2625 C CA . THR A 1 338 ? 18.929 16.043 -14.317 1.00 43.38 338 THR A CA 1
ATOM 2626 C C . THR A 1 338 ? 18.869 17.509 -14.748 1.00 43.38 338 THR A C 1
ATOM 2628 O O . THR A 1 338 ? 18.893 17.778 -15.950 1.00 43.38 338 THR A O 1
ATOM 2631 N N . GLU A 1 339 ? 18.872 18.456 -13.806 1.00 41.12 339 GLU A N 1
ATOM 2632 C CA . GLU A 1 339 ? 18.993 19.893 -14.086 1.00 41.12 339 GLU A CA 1
ATOM 2633 C C . GLU A 1 339 ? 20.447 20.334 -14.351 1.00 41.12 339 GLU A C 1
ATOM 2635 O O . GLU A 1 339 ? 20.668 21.293 -15.095 1.00 41.12 339 GLU A O 1
ATOM 2640 N N . ASN A 1 340 ? 21.451 19.618 -13.824 1.00 48.69 340 ASN A N 1
ATOM 2641 C CA . ASN A 1 340 ? 22.873 19.939 -13.971 1.00 48.69 340 ASN A CA 1
ATOM 2642 C C . ASN A 1 340 ? 23.740 18.700 -14.314 1.00 48.69 340 ASN A C 1
ATOM 2644 O O . ASN A 1 340 ? 24.322 18.063 -13.430 1.00 48.69 340 ASN A O 1
ATOM 2648 N N . PRO A 1 341 ? 23.937 18.382 -15.608 1.00 45.69 341 PRO A N 1
ATOM 2649 C CA . PRO A 1 341 ? 24.673 17.189 -16.041 1.00 45.69 341 PRO A CA 1
ATOM 2650 C C . PRO A 1 341 ? 26.163 17.164 -15.639 1.00 45.69 341 PRO A C 1
ATOM 2652 O O . PRO A 1 341 ? 26.787 16.103 -15.693 1.00 45.69 341 PRO A O 1
ATOM 2655 N N . MET A 1 342 ? 26.747 18.293 -15.213 1.00 45.38 342 MET A N 1
ATOM 2656 C CA . MET A 1 342 ? 28.123 18.350 -14.695 1.00 45.38 342 MET A CA 1
ATOM 2657 C C . MET A 1 342 ? 28.249 17.764 -13.281 1.00 45.38 342 MET A C 1
ATOM 2659 O O . MET A 1 342 ? 29.274 17.151 -12.976 1.00 45.38 342 MET A O 1
ATOM 2663 N N . ALA A 1 343 ? 27.199 17.858 -12.456 1.00 48.03 343 ALA A N 1
ATOM 2664 C CA . ALA A 1 343 ? 27.171 17.268 -11.115 1.00 48.03 343 ALA A CA 1
ATOM 2665 C C . ALA A 1 343 ? 27.298 15.733 -11.169 1.00 48.03 343 ALA A C 1
ATOM 2667 O O . ALA A 1 343 ? 28.024 15.130 -10.376 1.00 48.03 343 ALA A O 1
ATOM 2668 N N . ARG A 1 344 ? 26.703 15.102 -12.193 1.00 47.97 344 ARG A N 1
ATOM 2669 C CA . ARG A 1 344 ? 26.794 13.656 -12.458 1.00 47.97 344 ARG A CA 1
ATOM 2670 C C . ARG A 1 344 ? 28.237 13.187 -12.692 1.00 47.97 344 ARG A C 1
ATOM 2672 O O . ARG A 1 344 ? 28.638 12.146 -12.175 1.00 47.97 344 ARG A O 1
ATOM 2679 N N . LEU A 1 345 ? 29.038 13.967 -13.426 1.00 48.38 345 LEU A N 1
ATOM 2680 C CA . LEU A 1 345 ? 30.437 13.639 -13.739 1.00 48.38 345 LEU A CA 1
ATOM 2681 C C . LEU A 1 345 ? 31.344 13.746 -12.500 1.00 48.38 345 LEU A C 1
ATOM 2683 O O . LEU A 1 345 ? 32.265 12.945 -12.320 1.00 48.38 345 LEU A O 1
ATOM 2687 N N . GLU A 1 346 ? 31.088 14.725 -11.633 1.00 55.22 346 GLU A N 1
ATOM 2688 C CA . GLU A 1 346 ? 31.806 14.891 -10.366 1.00 55.22 346 GLU A CA 1
ATOM 2689 C C . GLU A 1 346 ? 31.424 13.809 -9.352 1.00 55.22 346 GLU A C 1
ATOM 2691 O O . GLU A 1 346 ? 32.297 13.256 -8.674 1.00 55.22 346 GLU A O 1
ATOM 2696 N N . HIS A 1 347 ? 30.147 13.421 -9.308 1.00 48.81 347 HIS A N 1
ATOM 2697 C CA . HIS A 1 347 ? 29.680 12.368 -8.416 1.00 48.81 347 HIS A CA 1
ATOM 2698 C C . HIS A 1 347 ? 30.179 10.975 -8.843 1.00 48.81 347 HIS A C 1
ATOM 2700 O O . HIS A 1 347 ? 30.622 10.192 -7.996 1.00 48.81 347 HIS A O 1
ATOM 2706 N N . GLU A 1 348 ? 30.244 10.689 -10.151 1.00 46.97 348 GLU A N 1
ATOM 2707 C CA . GLU A 1 348 ? 30.885 9.478 -10.688 1.00 46.97 348 GLU A CA 1
ATOM 2708 C C . GLU A 1 348 ? 32.389 9.431 -10.391 1.00 46.97 348 GLU A C 1
ATOM 2710 O O . GLU A 1 348 ? 32.902 8.385 -9.980 1.00 46.97 348 GLU A O 1
ATOM 2715 N N . LYS A 1 349 ? 33.105 10.556 -10.537 1.00 52.53 349 LYS A N 1
ATOM 2716 C CA . LYS A 1 349 ? 34.522 10.659 -10.144 1.00 52.53 349 LYS A CA 1
ATOM 2717 C C . LYS A 1 349 ? 34.702 10.376 -8.650 1.00 52.53 349 LYS A C 1
ATOM 2719 O O . LYS A 1 349 ? 35.576 9.590 -8.283 1.00 52.53 349 LYS A O 1
ATOM 2724 N N . ALA A 1 350 ? 33.838 10.925 -7.794 1.00 48.12 350 ALA A N 1
ATOM 2725 C CA . ALA A 1 350 ? 33.857 10.686 -6.350 1.00 48.12 350 ALA A CA 1
ATOM 2726 C C . ALA A 1 350 ? 33.481 9.240 -5.960 1.00 48.12 350 ALA A C 1
ATOM 2728 O O . ALA A 1 350 ? 33.969 8.726 -4.949 1.00 48.12 350 ALA A O 1
ATOM 2729 N N . ARG A 1 351 ? 32.630 8.555 -6.739 1.00 41.44 351 ARG A N 1
ATOM 2730 C CA . ARG A 1 351 ? 32.331 7.119 -6.567 1.00 41.44 351 ARG A CA 1
ATOM 2731 C C . ARG A 1 351 ? 33.507 6.240 -6.978 1.00 41.44 351 ARG A C 1
ATOM 2733 O O . ARG A 1 351 ? 33.843 5.319 -6.239 1.00 41.44 351 ARG A O 1
ATOM 2740 N N . ARG A 1 352 ? 34.163 6.539 -8.105 1.00 37.88 352 ARG A N 1
ATOM 2741 C CA . ARG A 1 352 ? 35.355 5.802 -8.560 1.00 37.88 352 ARG A CA 1
ATOM 2742 C C . ARG A 1 352 ? 36.506 5.951 -7.562 1.00 37.88 352 ARG A C 1
ATOM 2744 O O . ARG A 1 352 ? 37.098 4.949 -7.184 1.00 37.88 352 ARG A O 1
ATOM 2751 N N . LEU A 1 353 ? 36.743 7.152 -7.034 1.00 33.88 353 LEU A N 1
ATOM 2752 C CA . LEU A 1 353 ? 37.763 7.400 -6.001 1.00 33.88 353 LEU A CA 1
ATOM 2753 C C . LEU A 1 353 ? 37.499 6.650 -4.679 1.00 33.88 353 LEU A C 1
ATOM 2755 O O . LEU A 1 353 ? 38.439 6.202 -4.024 1.00 33.88 353 LEU A O 1
ATOM 2759 N N . ARG A 1 354 ? 36.229 6.443 -4.305 1.00 35.44 354 ARG A N 1
ATOM 2760 C CA . ARG A 1 354 ? 35.849 5.645 -3.121 1.00 35.44 354 ARG A CA 1
ATOM 2761 C C . ARG A 1 354 ? 35.993 4.135 -3.320 1.00 35.44 354 ARG A C 1
ATOM 2763 O O . ARG A 1 354 ? 36.167 3.413 -2.346 1.00 35.44 354 ARG A O 1
ATOM 2770 N N . TRP A 1 355 ? 35.938 3.662 -4.563 1.00 26.58 355 TRP A N 1
ATOM 2771 C CA . TRP A 1 355 ? 36.181 2.257 -4.900 1.00 26.58 355 TRP A CA 1
ATOM 2772 C C . TRP A 1 355 ? 37.679 1.914 -4.858 1.00 26.58 355 TRP A C 1
ATOM 2774 O O . TRP A 1 355 ? 38.053 0.877 -4.325 1.00 26.58 355 TRP A O 1
ATOM 2784 N N . TRP A 1 356 ? 38.542 2.833 -5.307 1.00 25.02 356 TRP A N 1
ATOM 2785 C CA . TRP A 1 356 ? 40.007 2.683 -5.266 1.00 25.02 356 TRP A CA 1
ATOM 2786 C C . TRP A 1 356 ? 40.626 2.731 -3.863 1.00 25.02 356 TRP A C 1
ATOM 2788 O O . TRP A 1 356 ? 41.786 2.382 -3.706 1.00 25.02 356 TRP A O 1
ATOM 2798 N N . THR A 1 357 ? 39.884 3.175 -2.849 1.00 29.19 357 THR A N 1
ATOM 2799 C CA . THR A 1 357 ? 40.375 3.325 -1.464 1.00 29.19 357 THR A CA 1
ATOM 2800 C C . THR A 1 357 ? 39.928 2.194 -0.533 1.00 29.19 357 THR A C 1
ATOM 2802 O O . THR A 1 357 ? 40.221 2.228 0.660 1.00 29.19 357 THR A O 1
ATOM 2805 N N . LYS A 1 358 ? 39.214 1.191 -1.063 1.00 31.22 358 LYS A N 1
ATOM 2806 C CA . LYS A 1 358 ? 38.796 -0.025 -0.342 1.00 31.22 358 LYS A CA 1
ATOM 2807 C C . LYS A 1 358 ? 39.338 -1.330 -0.949 1.00 31.22 358 LYS A C 1
ATOM 2809 O O . LYS A 1 358 ? 38.942 -2.404 -0.504 1.00 31.22 358 LYS A O 1
ATOM 2814 N N . CYS A 1 359 ? 40.230 -1.234 -1.930 1.00 31.84 359 CYS A N 1
ATOM 2815 C CA . CYS A 1 359 ? 41.212 -2.269 -2.262 1.00 31.84 359 CYS A CA 1
ATOM 2816 C C . CYS A 1 359 ? 42.569 -1.766 -1.770 1.00 31.84 359 CYS A C 1
ATOM 2818 O O . CYS A 1 359 ? 43.383 -2.615 -1.352 1.00 31.84 359 CYS A O 1
#

Sequence (359 aa):
MQLQDGEAALCSIVLALGSGFEAASCKPGVSSAEQRLLKLQTIWLYYRAIWHLKDAAKSPHMLQSDGILATTKLVQIYETVSTIFVRTTLSINEGDWRTVPWQFSSKDPKDILTDILHEIVSLLKRLNQLRAAGGSVEKRDELLVEAAGVKRALQLWFSDLPADAKVFDYTTNASVPSEIASDRQLSFLYLVTLYWVACMLIDTTAGFLELVSTDKERHRSVEAGHETITHSSEAAKPHLKTDKGEDDAHTECEMQEMAVLDASKGYAYKIAHTMHLMRGPQVGICFYGMCVVPISLAFSLLTALEPAAQMSEERQILSSSLAGHALYSWVSQFAEETENPMARLEHEKARRLRWWTKC

Radius of gyration: 25.65 Å; chains: 1; bounding box: 86×48×86 Å

pLDDT: mean 77.18, std 17.21, range [25.02, 97.62]

Foldseek 3Di:
DDDDLLQLLLLLLLLLLLLVLCLLPDDVPPDPVSSVVSVVSSVVSLVSSVVSLVVLVVPPVSCPDPSSVNSVVSNLLSVLLVLQSVLDQDPCLPDDNLPVVPPPPHDDLVSLLSNLSNLLSVLSNLLVVCVVVVHDLVSLVVSLVSLVVSVVSLVVSVVPDDPLLVLLQCVVPVARDLEDPDPVNVVSVLSVLSSLVSLLSSLVSNLVSLVVVVVVVVVVVVVVVPPPDDDDDDDDDDDDDDDDPPPPVVVVSVVVSVVSLVSSLSSLLSLLRCVSHLPDCVCPSVSSSRNSSSLVSSLVSQPVVDDPVGRDPSNVSSVCSCVVDPSCPPSVLVVVCVVPVVSVVVVVVVVVVVVVVVD